Protein 1MZY (pdb70)

CATH classification: 2.60.40.420 (+1 more: 2.60.40.420)

Sequence (331 aa):
LSNLPRVKHTLVPPPFAHAHEQVAASGPVINEFEMRIIIEKEVQLDEDAYLQAMTFDGSIPGPLMIVHEGDYVELTLINPPENTMPHNIDFHAATGALGGGGLTLINPGEKVVLRFKATRAGAFVYHCAPGGPMIPWHVVSGMMAGCIMVLPRDGLKDHEGKPVRYDTVYYIGESDHYIPKDEDGTYMRFSDPSEGYEDMVAVMDTLIPSHIVFNGAVGALTGEGALKAKVGDNVLFVHSQPNRDSRPHLIGGHGDLVWETGKFHNAPERDLETWFIRGGTAGAALYKFLQPGVYAYVNHNLIEAVHKGATAHVLVEGEWDNDLMEQVVAPVG

Foldseek 3Di:
DVPAAEAEFDFDAAQFGTDDDQAAPDDAHEYEEEWEWDFAWDAFDVQDIARAIATRPWFQHTEAEAAAFHKYKYKYAQAQVDDFWWFKAWPQFDDPNNRQNPGTDGHPDIHIDMGHRNFAWKFKMFIANDDPVRVLNVLSRGMDIYGHAYNRGFAAQVRHHDDFDGEGEWEKHFHFFAADPVRGGDDDDHSVVCVVRSVVRVVVVDGQAIATTRHFCCQPDVNPAEEEQFGKYKYKYAAAAAKFKKAKAVWFQQFKFQQTGRVDHTDGGHGIHMHHHRTIIIGITHHHAFAKIKMFRPVVCNVPVRRGIHMYGYHYDGDCVVPDDPDPDDD

B-factor: mean 10.32, std 6.48, range [1.0, 48.08]

Structure (mmCIF, N/CA/C/O backbone):
data_1MZY
#
_entry.id   1MZY
#
_cell.length_a   71.392
_cell.length_b   71.392
_cell.length_c   146.246
_cell.angle_alpha   90.00
_cell.angle_beta   90.00
_cell.angle_gamma   120.00
#
_symmetry.space_group_name_H-M   'H 3'
#
loop_
_entity.id
_entity.type
_entity.pdbx_description
1 polymer 'Copper-containing nitrite reductase'
2 non-polymer 'COPPER (II) ION'
3 non-polymer 'MAGNESIUM ION'
4 water water
#
loop_
_atom_site.group_PDB
_atom_site.id
_atom_site.type_symbol
_atom_site.label_atom_id
_atom_site.label_alt_id
_atom_site.label_comp_id
_atom_site.label_asym_id
_atom_site.label_entity_id
_atom_site.label_seq_id
_atom_site.pdbx_PDB_ins_code
_atom_site.Cartn_x
_atom_site.Cartn_y
_atom_site.Cartn_z
_atom_site.occupancy
_atom_site.B_iso_or_equiv
_atom_site.auth_seq_id
_atom_site.auth_comp_id
_atom_site.auth_asym_id
_atom_site.auth_atom_id
_atom_site.pdbx_PDB_model_num
ATOM 1 N N . LEU A 1 3 ? 15.228 51.771 -18.178 1.00 26.01 41 LEU A N 1
ATOM 2 C CA . LEU A 1 3 ? 14.434 50.604 -17.684 1.00 25.29 41 LEU A CA 1
ATOM 3 C C . LEU A 1 3 ? 12.921 50.863 -17.661 1.00 25.67 41 LEU A C 1
ATOM 4 O O . LEU A 1 3 ? 12.137 49.926 -17.842 1.00 25.92 41 LEU A O 1
ATOM 9 N N . SER A 1 4 ? 12.515 52.131 -17.451 1.00 25.80 42 SER A N 1
ATOM 10 C CA . SER A 1 4 ? 11.095 52.488 -17.445 1.00 25.77 42 SER A CA 1
ATOM 11 C C . SER A 1 4 ? 10.459 51.729 -18.593 1.00 25.32 42 SER A C 1
ATOM 12 O O . SER A 1 4 ? 9.268 51.511 -18.569 1.00 26.71 42 SER A O 1
ATOM 15 N N . ASN A 1 5 ? 11.290 51.365 -19.586 1.00 25.38 43 ASN A N 1
ATOM 16 C CA . ASN A 1 5 ? 11.014 50.639 -20.847 1.00 24.62 43 ASN A CA 1
ATOM 17 C C . ASN A 1 5 ? 10.979 49.095 -20.900 1.00 23.67 43 ASN A C 1
ATOM 18 O O . ASN A 1 5 ? 10.766 48.472 -21.985 1.00 25.03 43 ASN A O 1
ATOM 23 N N . LEU A 1 6 ? 11.265 48.451 -19.788 1.00 21.51 44 LEU A N 1
ATOM 24 C CA . LEU A 1 6 ? 11.177 46.995 -19.776 1.00 18.67 44 LEU A CA 1
ATOM 25 C C . LEU A 1 6 ? 9.944 46.479 -18.997 1.00 16.94 44 LEU A C 1
ATOM 26 O O . LEU A 1 6 ? 9.443 47.147 -18.136 1.00 16.55 44 LEU A O 1
ATOM 31 N N . PRO A 1 7 ? 9.440 45.280 -19.340 1.00 15.27 45 PRO A N 1
ATOM 32 C CA . PRO A 1 7 ? 8.284 44.711 -18.620 1.00 14.24 45 PRO A CA 1
ATOM 33 C C . PRO A 1 7 ? 8.642 44.455 -17.158 1.00 13.34 45 PRO A C 1
ATOM 34 O O . PRO A 1 7 ? 9.816 44.210 -16.836 1.00 12.49 45 PRO A O 1
ATOM 38 N N . ARG A 1 8 ? 7.641 44.488 -16.306 1.00 12.67 46 ARG A N 1
ATOM 39 C CA . ARG A 1 8 ? 7.821 44.213 -14.885 1.00 12.30 46 ARG A CA 1
ATOM 40 C C . ARG A 1 8 ? 6.976 43.046 -14.561 1.00 11.92 46 ARG A C 1
ATOM 41 O O . ARG A 1 8 ? 5.837 42.991 -14.936 1.00 12.63 46 ARG A O 1
ATOM 49 N N . VAL A 1 9 ? 7.561 42.085 -13.848 1.00 11.76 47 VAL A N 1
ATOM 50 C CA . VAL A 1 9 ? 6.924 40.892 -13.343 1.00 11.93 47 VAL A CA 1
ATOM 51 C C . VAL A 1 9 ? 6.925 40.846 -11.835 1.00 11.80 47 VAL A C 1
ATOM 52 O O . VAL A 1 9 ? 8.008 40.913 -11.259 1.00 10.71 47 VAL A O 1
ATOM 56 N N . LYS A 1 10 ? 5.749 40.769 -11.193 1.00 11.65 48 LYS A N 1
ATOM 57 C CA . LYS A 1 10 ? 5.670 40.713 -9.733 1.00 13.50 48 LYS A CA 1
ATOM 58 C C . LYS A 1 10 ? 5.491 39.259 -9.411 1.00 13.04 48 LYS A C 1
ATOM 59 O O . LYS A 1 10 ? 4.624 38.545 -9.973 1.00 15.31 48 LYS A O 1
ATOM 65 N N . HIS A 1 11 ? 6.364 38.773 -8.556 1.00 11.91 49 HIS A N 1
ATOM 66 C CA . HIS A 1 11 ? 6.344 37.368 -8.163 1.00 11.50 49 HIS A CA 1
ATOM 67 C C . HIS A 1 11 ? 5.833 37.143 -6.751 1.00 10.66 49 HIS A C 1
ATOM 68 O O . HIS A 1 11 ? 6.008 38.028 -5.900 1.00 11.87 4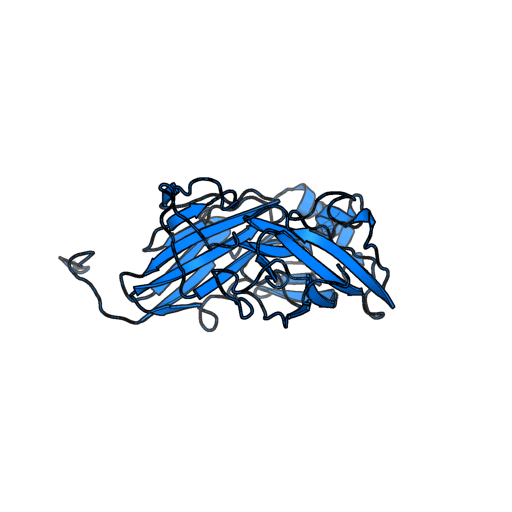9 HIS A O 1
ATOM 75 N N . THR A 1 12 ? 5.181 36.001 -6.558 1.00 10.01 50 THR A N 1
ATOM 76 C CA . THR A 1 12 ? 4.721 35.642 -5.205 1.00 9.76 50 THR A CA 1
ATOM 77 C C . THR A 1 12 ? 5.615 34.468 -4.843 1.00 8.73 50 THR A C 1
ATOM 78 O O . THR A 1 12 ? 5.638 33.451 -5.505 1.00 9.63 50 THR A O 1
ATOM 82 N N . LEU A 1 13 ? 6.374 34.656 -3.781 1.00 7.74 51 LEU A N 1
ATOM 83 C CA . LEU A 1 13 ? 7.310 33.647 -3.354 1.00 7.20 51 LEU A CA 1
ATOM 84 C C . LEU A 1 13 ? 6.538 32.553 -2.645 1.00 8.12 51 LEU A C 1
ATOM 85 O O . LEU A 1 13 ? 5.464 32.777 -2.021 1.00 9.51 51 LEU A O 1
ATOM 90 N N . VAL A 1 14 ? 7.046 31.336 -2.785 1.00 7.90 52 VAL A N 1
ATOM 91 C CA . VAL A 1 14 ? 6.478 30.220 -2.052 1.00 7.99 52 VAL A CA 1
ATOM 92 C C . VAL A 1 14 ? 7.536 29.677 -1.047 1.00 6.86 52 VAL A C 1
ATOM 93 O O . VAL A 1 14 ? 8.758 29.862 -1.242 1.00 8.02 52 VAL A O 1
ATOM 97 N N . PRO A 1 15 ? 7.098 29.022 0.000 0.50 2.97 53 PRO A N 1
ATOM 98 C CA . PRO A 1 15 ? 8.052 28.514 0.974 0.50 2.72 53 PRO A CA 1
ATOM 99 C C . PRO A 1 15 ? 8.931 27.392 0.528 0.50 2.28 53 PRO A C 1
ATOM 100 O O . PRO A 1 15 ? 8.533 26.573 -0.271 0.50 1.00 53 PRO A O 1
ATOM 104 N N . PRO A 1 16 ? 10.182 27.372 1.037 1.00 5.13 54 PRO A N 1
ATOM 105 C CA . PRO A 1 16 ? 11.102 26.254 0.705 1.00 5.67 54 PRO A CA 1
ATOM 106 C C . PRO A 1 16 ? 10.440 24.993 1.290 1.00 5.74 54 PRO A C 1
ATOM 107 O O . PRO A 1 16 ? 9.808 25.029 2.338 1.00 5.74 54 PRO A O 1
ATOM 111 N N . PRO A 1 17 ? 10.716 23.825 0.729 1.00 5.28 55 PRO A N 1
ATOM 112 C CA . PRO A 1 17 ? 11.610 23.563 -0.381 1.00 6.11 55 PRO A CA 1
ATOM 113 C C . PRO A 1 17 ? 11.012 23.757 -1.779 1.00 6.64 55 PRO A C 1
ATOM 114 O O . PRO A 1 17 ? 11.611 23.294 -2.785 1.00 6.45 55 PRO A O 1
ATOM 118 N N . PHE A 1 18 ? 9.909 24.487 -1.909 1.00 6.56 56 PHE A N 1
ATOM 119 C CA . PHE A 1 18 ? 9.295 24.618 -3.174 1.00 7.12 56 PHE A CA 1
ATOM 120 C C . PHE A 1 18 ? 9.773 25.847 -3.891 1.00 7.23 56 PHE A C 1
ATOM 121 O O . PHE A 1 18 ? 10.432 26.716 -3.297 1.00 7.48 56 PHE A O 1
ATOM 129 N N . ALA A 1 19 ? 9.439 25.948 -5.174 1.00 7.65 57 ALA A N 1
ATOM 130 C CA . ALA A 1 19 ? 9.834 27.074 -6.020 1.00 8.29 57 ALA A CA 1
ATOM 131 C C . ALA A 1 19 ? 8.643 27.799 -6.636 1.00 7.73 57 ALA A C 1
ATOM 132 O O . ALA A 1 19 ? 7.718 27.139 -7.129 1.00 9.08 57 ALA A O 1
ATOM 134 N N . HIS A 1 20 ? 8.639 29.117 -6.634 1.00 7.20 58 HIS A N 1
ATOM 135 C CA . HIS A 1 20 ? 7.531 29.826 -7.306 1.00 6.78 58 HIS A CA 1
ATOM 136 C C . HIS A 1 20 ? 7.420 29.504 -8.769 1.00 7.84 58 HIS A C 1
ATOM 137 O O . HIS A 1 20 ? 8.384 29.072 -9.417 1.00 7.19 58 HIS A O 1
ATOM 144 N N . ALA A 1 21 ? 6.244 29.743 -9.342 1.00 8.49 59 ALA A N 1
ATOM 145 C CA . ALA A 1 21 ? 6.061 29.430 -10.735 1.00 8.80 59 ALA A CA 1
ATOM 146 C C . ALA A 1 21 ? 7.015 30.176 -11.650 1.00 9.01 59 ALA A C 1
ATOM 147 O O . ALA A 1 21 ? 7.303 31.370 -11.411 1.00 9.19 59 ALA A O 1
ATOM 149 N N . HIS A 1 22 ? 7.551 29.488 -12.625 1.00 9.46 60 HIS A N 1
ATOM 150 C CA . HIS A 1 22 ? 8.485 30.103 -13.572 1.00 9.79 60 HIS A CA 1
ATOM 151 C C . HIS A 1 22 ? 8.632 29.260 -14.821 1.00 10.22 60 HIS A C 1
ATOM 152 O O . HIS A 1 22 ? 8.081 28.144 -14.898 1.00 10.16 60 HIS A O 1
ATOM 159 N N . GLU A 1 23 ? 9.352 29.791 -15.799 1.00 10.78 61 GLU A N 1
ATOM 160 C CA . GLU A 1 23 ? 9.594 29.069 -17.039 1.00 11.22 61 GLU A CA 1
ATOM 161 C C . GLU A 1 23 ? 11.075 28.905 -17.147 1.00 11.96 61 GLU A C 1
ATOM 162 O O . GLU A 1 23 ? 11.840 29.826 -16.883 1.00 11.34 61 GLU A O 1
ATOM 168 N N . GLN A 1 24 ? 11.484 27.711 -17.564 1.00 12.50 62 GLN A N 1
ATOM 169 C CA . GLN A 1 24 ? 12.884 27.372 -17.759 1.00 13.71 62 GLN A CA 1
ATOM 170 C C . GLN A 1 24 ? 13.557 28.166 -18.869 1.00 14.14 62 GLN A C 1
ATOM 171 O O . GLN A 1 24 ? 14.696 28.589 -18.723 1.00 13.33 62 GLN A O 1
ATOM 177 N N . VAL A 1 25 ? 12.864 28.335 -19.995 1.00 15.89 63 VAL A N 1
ATOM 178 C CA . VAL A 1 25 ? 13.407 29.155 -21.089 1.00 16.72 63 VAL A CA 1
ATOM 179 C C . VAL A 1 25 ? 12.566 30.449 -20.985 1.00 17.94 63 VAL A C 1
ATOM 180 O O . VAL A 1 25 ? 11.311 30.385 -20.931 1.00 18.71 63 VAL A O 1
ATOM 184 N N . ALA A 1 26 ? 13.246 31.595 -20.815 1.00 17.61 64 ALA A N 1
ATOM 185 C CA . ALA A 1 26 ? 12.531 32.851 -20.648 1.00 19.09 64 ALA A CA 1
ATOM 186 C C . ALA A 1 26 ? 11.619 33.006 -21.833 1.00 19.44 64 ALA A C 1
ATOM 187 O O . ALA A 1 26 ? 12.035 32.783 -22.932 1.00 21.22 64 ALA A O 1
ATOM 189 N N . ALA A 1 27 ? 10.367 33.338 -21.605 1.00 20.46 65 ALA A N 1
ATOM 190 C CA . ALA A 1 27 ? 9.463 33.522 -22.739 1.00 20.40 65 ALA A CA 1
ATOM 191 C C . ALA A 1 27 ? 9.492 34.971 -23.233 1.00 20.81 65 ALA A C 1
ATOM 192 O O . ALA A 1 27 ? 8.641 35.404 -24.051 1.00 21.55 65 ALA A O 1
ATOM 194 N N . SER A 1 28 ? 10.424 35.766 -22.714 1.00 20.58 66 SER A N 1
ATOM 195 C CA . SER A 1 28 ? 10.554 37.144 -23.143 1.00 19.95 66 SER A CA 1
ATOM 196 C C . SER A 1 28 ? 11.987 37.628 -23.021 1.00 19.24 66 SER A C 1
ATOM 197 O O . SER A 1 28 ? 12.890 36.852 -22.608 1.00 19.65 66 SER A O 1
ATOM 200 N N . GLY A 1 29 ? 12.174 38.906 -23.417 1.00 18.06 67 GLY A N 1
ATOM 201 C CA . GLY A 1 29 ? 13.431 39.621 -23.361 1.00 15.92 67 GLY A CA 1
ATOM 202 C C . GLY A 1 29 ? 13.582 40.018 -21.898 1.00 14.87 67 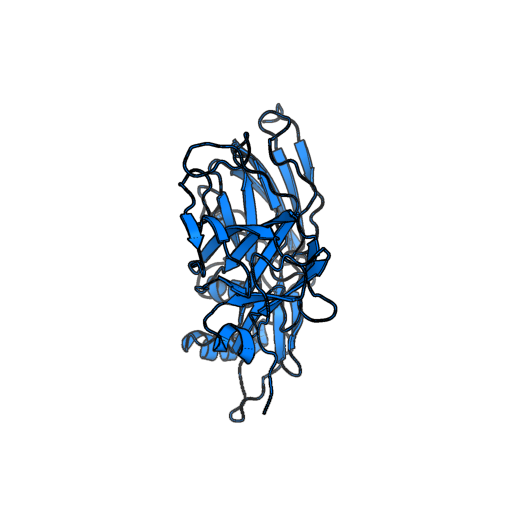GLY A C 1
ATOM 203 O O . GLY A 1 29 ? 12.670 39.718 -21.088 1.00 14.89 67 GLY A O 1
ATOM 204 N N . PRO A 1 30 ? 14.698 40.690 -21.520 1.00 14.86 68 PRO A N 1
ATOM 205 C CA . PRO A 1 30 ? 14.935 41.092 -20.124 1.00 13.69 68 PRO A CA 1
ATOM 206 C C . PRO A 1 30 ? 13.723 41.744 -19.471 1.00 12.42 68 PRO A C 1
ATOM 207 O O . PRO A 1 30 ? 13.053 42.632 -20.065 1.00 13.64 68 PRO A O 1
ATOM 211 N N . VAL A 1 31 ? 13.449 41.339 -18.225 1.00 11.40 69 VAL A N 1
ATOM 212 C CA . VAL A 1 31 ? 12.364 41.936 -17.491 1.00 10.10 69 VAL A CA 1
ATOM 213 C C . VAL A 1 31 ? 12.890 42.345 -16.119 1.00 9.61 69 VAL A C 1
ATOM 214 O O . VAL A 1 31 ? 14.047 41.985 -15.734 1.00 9.59 69 VAL A O 1
ATOM 2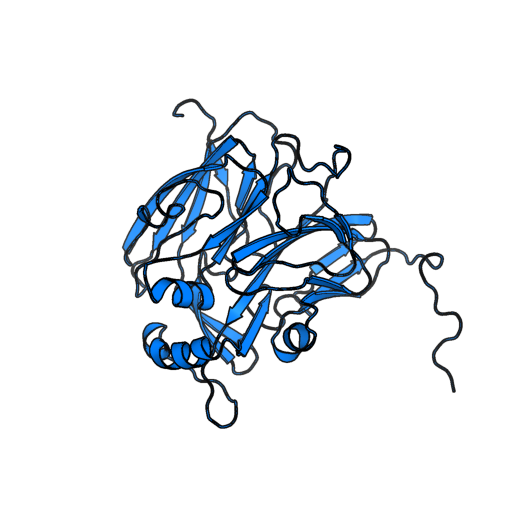18 N N . ILE A 1 32 ? 12.081 43.170 -15.426 1.00 9.66 70 ILE A N 1
ATOM 219 C CA . ILE A 1 32 ? 12.417 43.590 -14.057 1.00 8.21 70 ILE A CA 1
ATOM 220 C C . ILE A 1 32 ? 11.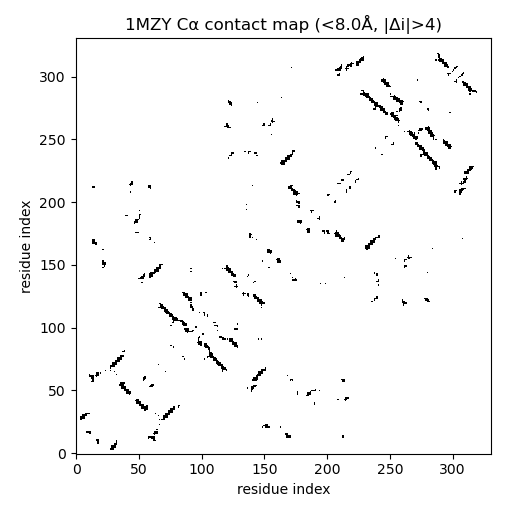537 42.762 -13.149 1.00 8.01 70 ILE A C 1
ATOM 221 O O . ILE A 1 32 ? 10.305 42.865 -13.189 1.00 9.50 70 ILE A O 1
ATOM 226 N N . ASN A 1 33 ? 12.153 41.876 -12.379 1.00 6.81 71 ASN A N 1
ATOM 227 C CA . ASN A 1 33 ? 11.446 40.958 -11.511 1.00 7.14 71 ASN A CA 1
ATOM 228 C C . ASN A 1 33 ? 11.269 41.577 -10.153 1.00 7.81 71 ASN A C 1
ATOM 229 O O . ASN A 1 33 ? 12.283 41.981 -9.528 1.00 8.68 71 ASN A O 1
ATOM 234 N N . GLU A 1 34 ? 10.035 41.652 -9.662 1.00 7.50 72 GLU A N 1
ATOM 235 C CA . GLU A 1 34 ? 9.764 42.314 -8.380 1.00 7.69 72 GLU A CA 1
ATOM 236 C C . GLU A 1 34 ? 9.491 41.321 -7.299 1.00 6.70 72 GLU A C 1
ATOM 237 O O . GLU A 1 34 ? 8.604 40.481 -7.441 1.00 7.60 72 GLU A O 1
ATOM 243 N N . PHE A 1 35 ? 10.261 41.389 -6.220 1.00 6.75 73 PHE A N 1
ATOM 244 C CA . PHE A 1 35 ? 10.088 40.458 -5.088 1.00 5.94 73 PHE A CA 1
ATOM 245 C C . PHE A 1 35 ? 10.003 41.250 -3.805 1.00 6.47 73 PHE A C 1
ATOM 246 O O . PHE A 1 35 ? 10.567 42.338 -3.733 1.00 7.56 73 PHE A O 1
ATOM 254 N N . GLU A 1 36 ? 9.252 40.733 -2.835 1.00 6.69 74 GLU A N 1
ATOM 255 C CA . GLU A 1 36 ? 9.131 41.388 -1.521 1.00 6.85 74 GLU A CA 1
ATOM 256 C C . GLU A 1 36 ? 9.330 40.338 -0.442 1.00 6.42 74 GLU A C 1
ATOM 257 O O . GLU A 1 36 ? 8.817 39.217 -0.589 1.00 7.62 74 GLU A O 1
ATOM 263 N N . MET A 1 37 ? 10.078 40.683 0.608 1.00 6.29 75 MET A N 1
ATOM 264 C CA . MET A 1 37 ? 10.224 39.815 1.750 1.00 7.02 75 MET A CA 1
ATOM 265 C C . MET A 1 37 ? 10.103 40.621 3.053 1.00 8.08 75 MET A C 1
ATOM 266 O O . MET A 1 37 ? 10.569 41.728 3.148 1.00 7.92 75 MET A O 1
ATOM 271 N N . ARG A 1 38 ? 9.535 39.985 4.085 1.00 9.58 76 ARG A N 1
ATOM 272 C CA . ARG A 1 38 ? 9.347 40.605 5.406 1.00 9.33 76 ARG A CA 1
ATOM 273 C C . ARG A 1 38 ? 10.309 39.862 6.333 1.00 8.17 76 ARG A C 1
ATOM 274 O O . ARG A 1 38 ? 10.301 38.595 6.340 1.00 8.02 76 ARG A O 1
ATOM 282 N N . ILE A 1 39 ? 11.158 40.592 7.048 1.00 7.26 77 ILE A N 1
ATOM 283 C CA . ILE A 1 39 ? 12.026 39.896 8.003 1.00 7.35 77 ILE A CA 1
ATOM 284 C C . ILE A 1 39 ? 11.261 39.500 9.281 1.00 7.89 77 ILE A C 1
ATOM 285 O O . ILE A 1 39 ? 10.562 40.326 9.884 1.00 8.25 77 ILE A O 1
ATOM 290 N N A ILE A 1 40 ? 11.365 38.238 9.676 0.04 7.52 78 ILE A N 1
ATOM 291 N N B ILE A 1 40 ? 11.365 38.238 9.676 0.04 7.52 78 ILE A N 1
ATOM 292 C CA A ILE A 1 40 ? 10.659 37.791 10.864 0.04 7.68 78 ILE A CA 1
ATOM 293 C CA B ILE A 1 40 ? 10.659 37.796 10.865 0.04 7.68 78 ILE A CA 1
ATOM 294 C C A ILE A 1 40 ? 11.583 37.175 11.894 0.04 7.95 78 ILE A C 1
ATOM 295 C C B ILE A 1 40 ? 11.582 37.176 11.893 0.04 7.95 78 ILE A C 1
ATOM 296 O O A ILE A 1 40 ? 12.207 36.150 11.644 0.04 7.37 78 ILE A O 1
ATOM 297 O O B ILE A 1 40 ? 12.203 36.150 11.642 0.04 7.37 78 ILE A O 1
ATOM 306 N N . GLU A 1 41 ? 11.679 37.823 13.049 1.00 8.57 79 GLU A N 1
ATOM 307 C CA . GLU A 1 41 ? 12.492 37.308 14.138 1.00 9.31 79 GLU A CA 1
ATOM 308 C C . GLU A 1 41 ? 11.495 36.483 14.998 1.00 9.61 79 GLU A C 1
ATOM 309 O O . GLU A 1 41 ? 10.456 36.999 15.389 1.00 10.60 79 GLU A O 1
ATOM 315 N N . LYS A 1 42 ? 11.827 35.235 15.292 1.00 10.09 80 LYS A N 1
ATOM 316 C CA . LYS A 1 42 ? 10.968 34.366 16.091 1.00 9.83 80 LYS A CA 1
ATOM 317 C C . LYS A 1 42 ? 11.746 33.157 16.538 1.00 9.44 80 LYS A C 1
ATOM 318 O O . LYS A 1 42 ? 12.677 32.704 15.854 1.00 9.28 80 LYS A O 1
ATOM 324 N N . GLU A 1 43 ? 11.341 32.590 17.658 1.00 10.13 81 GLU A N 1
ATOM 325 C CA . GLU A 1 43 ? 11.994 31.379 18.140 1.00 9.87 81 GLU A CA 1
ATOM 326 C C . GLU A 1 43 ? 11.425 30.201 17.326 1.00 10.88 81 GLU A C 1
ATOM 327 O O . GLU A 1 43 ? 10.217 30.136 17.033 1.00 12.80 81 GLU A O 1
ATOM 333 N N . VAL A 1 44 ? 12.308 29.288 16.918 1.00 10.04 82 VAL A N 1
ATOM 334 C CA . VAL A 1 44 ? 11.899 28.116 16.155 1.00 9.95 82 VAL A CA 1
ATOM 335 C C . VAL A 1 44 ? 12.418 26.861 16.793 1.00 9.96 82 VAL A C 1
ATOM 336 O O . VAL A 1 44 ? 13.439 26.847 17.469 1.00 9.54 82 VAL A O 1
ATOM 340 N N . GLN A 1 45 ? 11.656 25.794 16.625 1.00 9.33 83 GLN A N 1
ATOM 341 C CA . GLN A 1 45 ? 12.033 24.530 17.183 1.00 9.53 83 GLN A CA 1
ATOM 342 C C . GLN A 1 45 ? 12.863 23.775 16.230 1.00 9.23 83 GLN A C 1
ATOM 343 O O . GLN A 1 45 ? 12.392 23.320 15.210 1.00 8.60 83 GLN A O 1
ATOM 349 N N . LEU A 1 46 ? 14.132 23.628 16.589 1.00 8.31 84 LEU A N 1
ATOM 350 C CA . LEU A 1 46 ? 15.012 22.856 15.713 1.00 9.76 84 LEU A CA 1
ATOM 351 C C . LEU A 1 46 ? 14.817 21.387 15.913 1.00 11.05 84 LEU A C 1
ATOM 352 O O . LEU A 1 46 ? 15.014 20.612 14.960 1.00 10.95 84 LEU A O 1
ATOM 357 N N . ASP A 1 47 ? 14.505 20.980 17.121 1.00 10.64 85 ASP A N 1
ATOM 358 C CA . ASP A 1 47 ? 14.370 19.526 17.377 1.00 12.00 85 ASP A CA 1
ATOM 359 C C . ASP A 1 47 ? 13.647 19.426 18.684 1.00 13.01 85 ASP A C 1
ATOM 360 O O . ASP A 1 47 ? 13.282 20.477 19.247 1.00 12.28 85 ASP A O 1
ATOM 365 N N . GLU A 1 48 ? 13.439 18.190 19.173 1.00 13.91 86 GLU A N 1
ATOM 366 C CA . GLU A 1 48 ? 12.787 17.986 20.482 1.00 15.93 86 GLU A CA 1
ATOM 367 C C . GLU A 1 48 ? 13.780 18.671 21.416 1.00 15.48 86 GLU A C 1
ATOM 368 O O . GLU A 1 48 ? 14.918 18.467 21.266 1.00 16.69 86 GLU A O 1
ATOM 374 N N . ASP A 1 49 ? 13.343 19.485 22.345 1.00 15.42 87 ASP A N 1
ATOM 375 C CA . ASP A 1 49 ? 14.171 20.226 23.245 1.00 14.16 87 ASP A CA 1
ATOM 376 C C . ASP A 1 49 ? 15.328 21.036 22.718 1.00 12.49 87 ASP A C 1
ATOM 377 O O . ASP A 1 49 ? 16.286 21.247 23.430 1.00 11.80 87 ASP A O 1
ATOM 382 N N . ALA A 1 50 ? 15.215 21.551 21.499 1.00 11.30 88 ALA A N 1
ATOM 383 C CA . ALA A 1 50 ? 16.258 22.446 20.983 1.00 9.76 88 ALA A CA 1
ATOM 384 C C . ALA A 1 50 ? 15.584 23.529 20.219 1.00 9.27 88 ALA A C 1
ATOM 385 O O . ALA A 1 50 ? 14.821 23.284 19.302 1.00 9.02 88 ALA A O 1
ATOM 387 N N . TYR A 1 51 ? 15.853 24.743 20.636 1.00 9.70 89 TYR A N 1
ATOM 388 C CA . TYR A 1 51 ? 15.230 25.913 19.983 1.00 9.64 89 TYR A CA 1
ATOM 389 C C . TYR A 1 51 ? 16.277 26.922 19.622 1.00 9.74 89 TYR A C 1
ATOM 390 O O . TYR A 1 51 ? 17.377 26.988 20.216 1.00 10.78 89 TYR A O 1
ATOM 399 N N . LEU A 1 52 ? 15.944 27.698 18.607 1.00 9.09 90 LEU A N 1
ATOM 400 C CA . LEU A 1 52 ? 16.779 28.789 18.137 1.00 10.01 90 LEU A CA 1
ATOM 401 C C . LEU A 1 52 ? 16.031 30.098 18.115 1.00 9.75 90 LEU A C 1
ATOM 402 O O . LEU A 1 52 ? 14.890 30.143 17.662 1.00 9.36 90 LEU A O 1
ATOM 407 N N . GLN A 1 53 ? 16.625 31.158 18.647 1.00 10.50 91 GLN A N 1
ATOM 408 C CA . GLN A 1 53 ? 16.043 32.509 18.516 1.00 10.62 91 GLN A CA 1
ATOM 409 C C . GLN A 1 53 ? 16.444 32.903 17.093 1.00 10.14 91 GLN A C 1
ATOM 410 O O . GLN A 1 53 ? 17.525 33.448 16.832 1.00 11.63 91 GLN A O 1
ATOM 416 N N . ALA A 1 54 ? 15.550 32.649 16.153 1.00 8.84 92 ALA A N 1
ATOM 417 C CA . ALA A 1 54 ? 15.896 32.802 14.738 1.00 8.52 92 ALA A CA 1
ATOM 418 C C . ALA A 1 54 ? 15.596 34.188 14.214 1.00 7.76 92 ALA A C 1
ATOM 419 O O . ALA A 1 54 ? 14.798 34.964 14.789 1.00 8.63 92 ALA A O 1
ATOM 421 N N . MET A 1 55 ? 16.228 34.469 13.072 1.00 8.23 93 MET A N 1
ATOM 422 C CA . MET A 1 55 ? 16.013 35.737 12.365 1.00 8.30 93 MET A CA 1
ATOM 423 C C . MET A 1 55 ? 15.879 35.200 10.929 1.00 8.42 93 MET A C 1
ATOM 424 O O . MET A 1 55 ? 16.776 34.523 10.441 1.00 8.29 93 MET A O 1
ATOM 429 N N . THR A 1 56 ? 14.734 35.481 10.346 1.00 8.75 94 THR A N 1
ATOM 430 C CA . THR A 1 56 ? 14.443 34.891 9.058 1.00 7.49 94 THR A CA 1
ATOM 431 C C . THR A 1 56 ? 13.961 35.830 7.983 1.00 6.96 94 THR A C 1
ATOM 432 O O . THR A 1 56 ? 13.380 36.898 8.269 1.00 8.12 94 THR A O 1
ATOM 436 N N . PHE A 1 57 ? 14.233 35.426 6.731 1.00 6.57 95 PHE A N 1
ATOM 437 C CA . PHE A 1 57 ? 13.653 36.122 5.566 1.00 6.33 95 PHE A CA 1
ATOM 438 C C . PHE A 1 57 ? 12.326 35.467 5.236 1.00 6.04 95 PHE A C 1
ATOM 439 O O . PHE A 1 57 ? 12.239 34.267 4.916 1.00 6.94 95 PHE A O 1
ATOM 447 N N . ASP A 1 58 ? 11.247 36.259 5.372 1.00 6.75 96 ASP A N 1
ATOM 448 C CA . ASP A 1 58 ? 9.877 35.772 5.075 1.00 7.93 96 ASP A CA 1
ATOM 449 C C . ASP A 1 58 ? 9.316 34.672 5.964 1.00 7.92 96 ASP A C 1
ATOM 450 O O . ASP A 1 58 ? 8.349 33.992 5.640 1.00 9.00 96 ASP A O 1
ATOM 455 N N . GLY A 1 59 ? 9.922 34.490 7.120 1.00 8.14 97 GLY A N 1
ATOM 456 C CA . GLY A 1 59 ? 9.411 33.514 8.075 1.00 8.28 97 GLY A CA 1
ATOM 457 C C . GLY A 1 59 ? 9.859 32.089 7.909 1.00 7.53 97 GLY A C 1
ATOM 458 O O . GLY A 1 59 ? 9.450 31.208 8.647 1.00 9.19 97 GLY A O 1
ATOM 459 N N . SER A 1 60 ? 10.790 31.831 7.001 1.00 7.37 98 SER A N 1
ATOM 460 C CA . SER A 1 60 ? 11.264 30.447 6.752 1.00 6.63 98 SER A CA 1
ATOM 461 C C . SER A 1 60 ? 12.769 30.442 6.835 1.00 6.56 98 SER A C 1
ATOM 462 O O . SER A 1 60 ? 13.467 31.499 6.699 1.00 6.76 98 SER A O 1
ATOM 465 N N . ILE A 1 61 ? 13.295 29.223 7.038 1.00 7.19 99 ILE A N 1
ATOM 466 C CA . ILE A 1 61 ? 14.727 28.953 6.963 1.00 6.61 99 ILE A CA 1
ATOM 467 C C . ILE A 1 61 ? 14.804 27.716 6.059 1.00 6.48 99 ILE A C 1
ATOM 468 O O . ILE A 1 61 ? 14.152 26.698 6.338 1.00 6.43 99 ILE A O 1
ATOM 473 N N . PRO A 1 62 ? 15.435 27.809 4.880 1.00 6.01 100 PRO A N 1
ATOM 474 C CA . PRO A 1 62 ? 16.083 29.003 4.331 1.00 6.50 100 PRO A CA 1
ATOM 475 C C . PRO A 1 62 ? 15.013 30.063 3.927 1.00 6.31 100 PRO A C 1
ATOM 476 O O . PRO A 1 62 ? 13.796 29.801 3.943 1.00 6.50 100 PRO A O 1
ATOM 480 N N . GLY A 1 63 ? 15.494 31.265 3.568 1.00 5.39 101 GLY A N 1
ATOM 481 C CA . GLY A 1 63 ? 14.577 32.255 2.983 1.00 6.09 101 GLY A CA 1
ATOM 482 C C . GLY A 1 63 ? 14.083 31.627 1.662 1.00 5.64 101 GLY A C 1
ATOM 483 O O . GLY A 1 63 ? 14.708 30.703 1.113 1.00 4.87 101 GLY A O 1
ATOM 484 N N . PRO A 1 64 ? 13.015 32.139 1.073 1.00 5.53 102 PRO A N 1
ATOM 485 C CA . PRO A 1 64 ? 12.467 31.599 -0.176 1.00 5.72 102 PRO A CA 1
ATOM 486 C C . PRO A 1 64 ? 13.365 31.736 -1.380 1.00 5.44 102 PRO A C 1
ATOM 487 O O . PRO A 1 64 ? 14.172 32.671 -1.487 1.00 5.17 102 PRO A O 1
ATOM 491 N N . LEU A 1 65 ? 13.178 30.790 -2.314 1.00 5.92 103 LEU A N 1
ATOM 492 C CA . LEU A 1 65 ? 13.939 30.797 -3.602 1.00 5.59 103 LEU A CA 1
ATOM 493 C C . LEU A 1 65 ? 13.346 31.824 -4.597 1.00 6.25 103 LEU A C 1
ATOM 494 O O . LEU A 1 65 ? 12.127 31.816 -4.838 1.00 6.60 103 LEU A O 1
ATOM 499 N N . MET A 1 66 ? 14.191 32.652 -5.201 1.00 5.60 104 MET A N 1
ATOM 500 C CA . MET A 1 66 ? 13.755 33.592 -6.214 1.00 5.45 104 MET A CA 1
ATOM 501 C C . MET A 1 66 ? 14.282 32.999 -7.496 1.00 5.38 104 MET A C 1
ATOM 502 O O . MET A 1 66 ? 15.410 32.471 -7.535 1.00 4.92 104 MET A O 1
ATOM 507 N N . ILE A 1 67 ? 13.528 33.076 -8.560 1.00 4.98 105 ILE A N 1
ATOM 508 C CA . ILE A 1 67 ? 14.002 32.549 -9.879 1.00 5.78 105 ILE A CA 1
ATOM 509 C C . ILE A 1 67 ? 13.796 33.615 -10.961 1.00 6.30 105 ILE A C 1
ATOM 510 O O . ILE A 1 67 ? 12.716 34.161 -11.138 1.00 6.86 105 ILE A O 1
ATOM 515 N N . VAL A 1 68 ? 14.866 33.894 -11.690 1.00 6.00 106 VAL A N 1
ATOM 516 C CA . VAL A 1 68 ? 14.868 34.885 -12.751 1.00 5.65 106 VAL A CA 1
ATOM 517 C C . VAL A 1 68 ? 15.741 34.395 -13.864 1.00 5.89 106 VAL A C 1
ATOM 518 O O . VAL A 1 68 ? 16.278 33.302 -13.744 1.00 6.00 106 VAL A O 1
ATOM 522 N N . HIS A 1 69 ? 15.925 35.193 -14.902 1.00 5.79 107 HIS A N 1
ATOM 523 C CA . HIS A 1 69 ? 16.811 34.802 -15.991 1.00 5.78 107 HIS A CA 1
ATOM 524 C C . HIS A 1 69 ? 17.956 35.784 -16.183 1.00 6.34 107 HIS A C 1
ATOM 525 O O . HIS A 1 69 ? 17.870 36.950 -15.815 1.00 6.51 107 HIS A O 1
ATOM 532 N N . GLU A 1 70 ? 19.064 35.249 -16.718 1.00 6.32 108 GLU A N 1
ATOM 533 C CA . GLU A 1 70 ? 20.273 36.021 -16.881 1.00 6.80 108 GLU A CA 1
ATOM 534 C C . GLU A 1 70 ? 20.002 37.213 -17.747 1.00 7.94 108 GLU A C 1
ATOM 535 O O . GLU A 1 70 ? 19.457 37.089 -18.838 1.00 9.08 108 GLU A O 1
ATOM 541 N N . GLY A 1 71 ? 20.395 38.375 -17.240 1.00 6.81 109 GLY A N 1
ATOM 542 C CA . GLY A 1 71 ? 20.152 39.640 -17.945 1.00 7.76 109 GLY A CA 1
ATOM 543 C C . GLY A 1 71 ? 18.913 40.389 -17.432 1.00 8.01 109 GLY A C 1
ATOM 544 O O . GLY A 1 71 ? 18.681 41.541 -17.843 1.00 8.97 109 GLY A O 1
ATOM 545 N N . ASP A 1 72 ? 18.080 39.729 -16.643 1.00 7.73 110 ASP A N 1
ATOM 546 C CA . ASP A 1 72 ? 16.943 40.416 -16.069 1.00 7.14 110 ASP A CA 1
ATOM 547 C C . ASP A 1 72 ? 17.496 41.287 -14.915 1.00 7.21 110 ASP A C 1
ATOM 548 O O . ASP A 1 72 ? 18.662 41.162 -14.491 1.00 8.32 110 ASP A O 1
ATOM 553 N N . TYR A 1 73 ? 16.647 42.187 -14.426 1.00 6.68 111 TYR A N 1
ATOM 554 C CA . TYR A 1 73 ? 16.920 42.917 -13.213 1.00 5.57 111 TYR A CA 1
ATOM 555 C C . TYR A 1 73 ? 16.060 42.322 -12.108 1.00 6.35 111 TYR A C 1
ATOM 556 O O . TYR A 1 73 ? 15.013 41.667 -12.310 1.00 6.31 111 TYR A O 1
ATOM 565 N N . VAL A 1 74 ? 16.492 42.580 -10.879 1.00 7.02 112 VAL A N 1
ATOM 566 C CA . VAL A 1 74 ? 15.811 42.090 -9.695 1.00 7.26 112 VAL A CA 1
ATOM 567 C C . VAL A 1 74 ? 15.589 43.302 -8.798 1.00 7.90 112 VAL A C 1
ATOM 568 O O . VAL A 1 74 ? 16.555 44.043 -8.485 1.00 8.46 112 VAL A O 1
ATOM 572 N N . GLU A 1 75 ? 14.349 43.530 -8.383 1.00 7.43 113 GLU A N 1
ATOM 573 C CA . GLU A 1 75 ? 14.118 44.698 -7.490 1.00 8.22 113 GLU A CA 1
ATOM 574 C C . GLU A 1 75 ? 13.500 44.011 -6.303 1.00 7.65 113 GLU A C 1
ATOM 575 O O . GLU A 1 75 ? 12.357 43.433 -6.392 1.00 7.55 113 GLU A O 1
ATOM 581 N N . LEU A 1 76 ? 14.232 44.023 -5.182 1.00 6.88 114 LEU A N 1
ATOM 582 C CA . LEU A 1 76 ? 13.766 43.379 -3.940 1.00 7.46 114 LEU A CA 1
ATOM 583 C C . LEU A 1 76 ? 13.327 44.464 -2.916 1.00 8.39 114 LEU A C 1
ATOM 584 O O . LEU A 1 76 ? 14.091 45.365 -2.618 1.00 8.66 114 LEU A O 1
ATOM 589 N N . THR A 1 77 ? 12.094 44.355 -2.412 1.00 7.18 115 THR A N 1
ATOM 590 C CA . THR A 1 77 ? 11.562 45.205 -1.383 1.00 7.67 115 THR A CA 1
ATOM 591 C C . THR A 1 77 ? 11.756 44.389 -0.078 1.00 6.82 115 THR A C 1
ATOM 592 O O . THR A 1 77 ? 11.218 43.263 0.056 1.00 7.23 115 THR A O 1
ATOM 596 N N . LEU A 1 78 ? 12.593 44.909 0.799 1.00 7.39 116 LEU A N 1
ATOM 597 C CA . LEU A 1 78 ? 12.903 44.253 2.071 1.00 7.27 116 LEU A CA 1
ATOM 598 C C . LEU A 1 78 ? 12.276 45.110 3.169 1.00 7.32 116 LEU A C 1
ATOM 599 O O . LEU A 1 78 ? 12.516 46.310 3.228 1.00 7.12 116 LEU A O 1
ATOM 604 N N . ILE A 1 79 ? 11.530 44.438 4.061 1.00 7.01 117 ILE A N 1
ATOM 605 C CA . ILE A 1 79 ? 10.779 45.096 5.120 1.00 6.65 117 ILE A CA 1
ATOM 606 C C . ILE A 1 79 ? 11.250 44.596 6.461 1.00 7.31 117 ILE A C 1
ATOM 607 O O . ILE A 1 79 ? 11.303 43.345 6.635 1.00 8.08 117 ILE A O 1
ATOM 612 N N . ASN A 1 80 ? 11.613 45.510 7.370 1.00 7.55 118 ASN A N 1
ATOM 613 C CA . ASN A 1 80 ? 12.010 45.135 8.746 1.00 7.59 118 ASN A CA 1
ATOM 614 C C . ASN A 1 80 ? 10.836 45.636 9.631 1.00 9.20 118 ASN A C 1
ATOM 615 O O . ASN A 1 80 ? 10.821 46.799 10.025 1.00 9.56 118 ASN A O 1
ATOM 620 N N . PRO A 1 81 ? 9.890 44.778 9.964 1.00 9.58 119 PRO A N 1
ATOM 621 C CA . PRO A 1 81 ? 8.748 45.265 10.785 1.00 10.81 119 PRO A CA 1
ATOM 622 C C . PRO A 1 81 ? 9.137 45.835 12.152 1.00 11.83 119 PRO A C 1
ATOM 623 O O . PRO A 1 81 ? 10.167 45.451 12.756 1.00 12.47 119 PRO A O 1
ATOM 627 N N . PRO A 1 82 ? 8.332 46.804 12.645 1.00 12.60 120 PRO A N 1
ATOM 628 C CA . PRO A 1 82 ? 8.643 47.431 13.936 1.00 13.09 120 PRO A CA 1
ATOM 629 C C . PRO A 1 82 ? 8.717 46.545 15.169 1.00 13.38 120 PRO A C 1
ATOM 630 O O . PRO A 1 82 ? 9.383 46.938 16.164 1.00 15.26 120 PRO A O 1
ATOM 634 N N . GLU A 1 83 ? 8.193 45.346 15.089 0.50 12.48 121 GLU A N 1
ATOM 635 C CA . GLU A 1 83 ? 8.265 44.458 16.237 0.50 13.21 121 GLU A CA 1
ATOM 636 C C . GLU A 1 83 ? 9.618 43.778 16.328 0.50 12.57 121 GLU A C 1
ATOM 637 O O . GLU A 1 83 ? 9.920 43.123 17.322 0.50 11.15 121 GLU A O 1
ATOM 643 N N . ASN A 1 84 ? 10.433 43.911 15.277 1.00 13.29 122 ASN A N 1
ATOM 644 C CA . ASN A 1 84 ? 11.734 43.253 15.320 1.00 12.48 122 ASN A CA 1
ATOM 645 C C . ASN A 1 84 ? 12.677 44.061 16.217 1.00 11.73 122 ASN A C 1
ATOM 646 O O . ASN A 1 84 ? 12.449 45.232 16.453 1.00 12.06 122 ASN A O 1
ATOM 651 N N . THR A 1 85 ? 13.758 43.421 16.649 1.00 11.81 123 THR A N 1
ATOM 652 C CA . THR A 1 85 ? 14.724 44.018 17.560 1.00 11.81 123 THR A CA 1
ATOM 653 C C . THR A 1 85 ? 16.008 44.553 16.944 1.00 11.92 123 THR A C 1
ATOM 654 O O . THR A 1 85 ? 16.710 45.339 17.576 1.00 13.73 123 THR A O 1
ATOM 658 N N . MET A 1 86 ? 16.381 44.108 15.763 0.50 10.86 124 MET A N 1
ATOM 659 C CA . MET A 1 86 ? 17.588 44.678 15.251 0.50 10.29 124 MET A CA 1
ATOM 660 C C . MET A 1 86 ? 17.604 44.998 13.792 0.50 9.18 124 MET A C 1
ATOM 661 O O . MET A 1 86 ? 16.662 44.761 13.075 0.50 5.58 124 MET A O 1
ATOM 666 N N . PRO A 1 87 ? 18.685 45.641 13.377 1.00 9.57 125 PRO A N 1
ATOM 667 C CA . PRO A 1 87 ? 18.900 46.013 11.984 1.00 9.67 125 PRO A CA 1
ATOM 668 C C . PRO A 1 87 ? 19.235 44.752 11.162 1.00 8.86 125 PRO A C 1
ATOM 669 O O . PRO A 1 87 ? 19.787 43.758 11.658 1.00 8.61 125 PRO A O 1
ATOM 673 N N . HIS A 1 88 ? 18.872 44.811 9.924 1.00 7.38 126 HIS A N 1
ATOM 674 C CA . HIS A 1 88 ? 19.147 43.717 9.008 1.00 7.66 126 HIS A CA 1
ATOM 675 C C . HIS A 1 88 ? 19.400 44.318 7.630 1.00 7.45 126 HIS A C 1
ATOM 676 O O . HIS A 1 88 ? 19.118 45.480 7.371 1.00 8.19 126 HIS A O 1
ATOM 683 N N . ASN A 1 89 ? 19.902 43.509 6.695 1.00 6.44 127 ASN A N 1
ATOM 684 C CA . ASN A 1 89 ? 20.091 43.940 5.342 1.00 5.77 127 ASN A CA 1
ATOM 685 C C . ASN A 1 89 ? 20.144 42.681 4.462 1.00 5.66 127 ASN A C 1
ATOM 686 O O . ASN A 1 89 ? 19.768 41.600 4.911 1.00 6.08 127 ASN A O 1
ATOM 691 N N . ILE A 1 90 ? 20.540 42.862 3.190 1.00 6.00 128 ILE A N 1
ATOM 692 C CA . ILE A 1 90 ? 20.662 41.701 2.320 1.00 6.09 128 ILE A CA 1
ATOM 693 C C . ILE A 1 90 ? 21.853 41.880 1.394 1.00 6.49 128 ILE A C 1
ATOM 694 O O . ILE A 1 90 ? 22.099 42.944 0.797 1.00 7.35 128 ILE A O 1
ATOM 699 N N . ASP A 1 91 ? 22.549 40.779 1.242 1.00 6.06 129 ASP A N 1
ATOM 700 C CA . ASP A 1 91 ? 23.731 40.665 0.402 1.00 5.78 129 ASP A CA 1
ATOM 701 C C . ASP A 1 91 ? 23.392 39.549 -0.563 1.00 5.38 129 ASP A C 1
ATOM 702 O O . ASP A 1 91 ? 23.225 38.367 -0.131 1.00 6.34 129 ASP A O 1
ATOM 707 N N . PHE A 1 92 ? 23.289 39.897 -1.854 1.00 5.16 130 PHE A N 1
ATOM 708 C CA . PHE A 1 92 ? 23.046 38.892 -2.935 1.00 5.48 130 PHE A CA 1
ATOM 709 C C . PHE A 1 92 ? 24.396 38.516 -3.570 1.00 5.29 130 PHE A C 1
ATOM 710 O O . PHE A 1 92 ? 25.049 39.361 -4.159 1.00 5.21 130 PHE A O 1
ATOM 718 N N . HIS A 1 93 ? 24.789 37.242 -3.451 1.00 4.72 131 HIS A N 1
ATOM 719 C CA . HIS A 1 93 ? 25.994 36.834 -4.156 1.00 4.27 131 HIS A CA 1
ATOM 720 C C . HIS A 1 93 ? 25.803 36.911 -5.689 1.00 5.39 131 HIS A C 1
ATOM 721 O O . HIS A 1 93 ? 26.773 36.807 -6.462 1.00 4.79 131 HIS A O 1
ATOM 728 N N . ALA A 1 94 ? 24.553 37.089 -6.129 1.00 4.63 132 ALA A N 1
ATOM 729 C CA . ALA A 1 94 ? 24.277 37.138 -7.585 1.00 3.82 132 ALA A CA 1
ATOM 730 C C . ALA A 1 94 ? 24.549 38.543 -8.122 1.00 4.57 132 ALA A C 1
ATOM 731 O O . ALA A 1 94 ? 24.589 38.740 -9.354 1.00 4.92 132 ALA A O 1
ATOM 733 N N . ALA A 1 95 ? 24.728 39.470 -7.205 1.00 4.36 133 ALA A N 1
ATOM 734 C CA . ALA A 1 95 ? 24.851 40.912 -7.605 1.00 5.49 133 ALA A CA 1
ATOM 735 C C . ALA A 1 95 ? 26.257 41.493 -7.628 1.00 5.38 133 ALA A C 1
ATOM 736 O O . ALA A 1 95 ? 27.149 40.933 -6.961 1.00 6.08 133 ALA A O 1
ATOM 738 N N . THR A 1 96 ? 26.431 42.621 -8.306 1.00 5.63 134 THR A N 1
ATOM 739 C CA . THR A 1 96 ? 27.781 43.233 -8.381 1.00 6.56 134 THR A CA 1
ATOM 740 C C . THR A 1 96 ? 27.806 44.613 -7.698 1.00 5.37 134 THR A C 1
ATOM 741 O O . THR A 1 96 ? 27.081 45.515 -8.115 1.00 6.71 134 THR A O 1
ATOM 745 N N . GLY A 1 97 ? 28.658 44.774 -6.716 1.00 5.87 135 GLY A N 1
ATOM 746 C CA . GLY A 1 97 ? 28.822 46.080 -6.077 1.00 6.21 135 GLY A CA 1
ATOM 747 C C . GLY A 1 97 ? 28.174 46.164 -4.699 1.00 6.09 135 GLY A C 1
ATOM 748 O O . GLY A 1 97 ? 27.288 45.369 -4.301 1.00 6.03 135 GLY A O 1
ATOM 749 N N . ALA A 1 98 ? 28.606 47.235 -3.991 1.00 6.33 136 ALA A N 1
ATOM 750 C CA . ALA A 1 98 ? 28.084 47.557 -2.643 1.00 5.84 136 ALA A CA 1
ATOM 751 C C . ALA A 1 98 ? 27.871 46.347 -1.760 1.00 6.05 136 ALA A C 1
ATOM 752 O O . ALA A 1 98 ? 26.827 46.191 -1.048 1.00 6.00 136 ALA A O 1
ATOM 754 N N . LEU A 1 99 ? 28.905 45.521 -1.710 1.00 5.91 137 LEU A N 1
ATOM 755 C CA . LEU A 1 99 ? 28.908 44.332 -0.798 1.00 5.55 137 LEU A CA 1
ATOM 756 C C . LEU A 1 99 ? 27.677 43.508 -1.060 1.00 5.61 137 LEU A C 1
ATOM 757 O O . LEU A 1 99 ? 26.986 43.102 -0.123 1.00 6.44 137 LEU A O 1
ATOM 762 N N . GLY A 1 100 ? 27.368 43.334 -2.347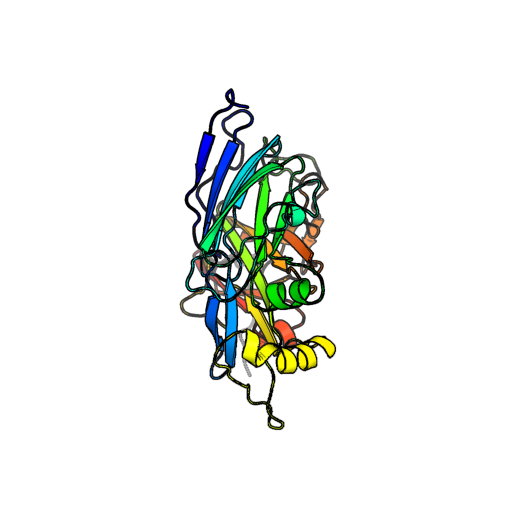 1.00 5.99 138 GLY A N 1
ATOM 763 C CA . GLY A 1 100 ? 26.261 42.513 -2.776 1.00 6.71 138 GLY A CA 1
ATOM 764 C C . GLY A 1 100 ? 24.895 43.139 -2.606 1.00 6.09 138 GLY A C 1
ATOM 765 O O . GLY A 1 100 ? 23.859 42.463 -2.792 1.00 6.37 138 GLY A O 1
ATOM 766 N N . GLY A 1 101 ? 24.904 44.423 -2.293 1.00 6.41 139 GLY A N 1
ATOM 767 C CA . GLY A 1 101 ? 23.674 45.123 -1.950 1.00 6.84 139 GLY A CA 1
ATOM 768 C C . GLY A 1 101 ? 23.601 45.407 -0.445 1.00 6.84 139 GLY A C 1
ATOM 769 O O . GLY A 1 101 ? 22.760 46.178 -0.019 1.00 6.69 139 GLY A O 1
ATOM 770 N N . GLY A 1 102 ? 24.457 44.774 0.360 1.00 7.01 140 GLY A N 1
ATOM 771 C CA . GLY A 1 102 ? 24.374 44.948 1.805 1.00 7.05 140 GLY A CA 1
ATOM 772 C C . GLY A 1 102 ? 24.645 46.389 2.231 1.00 7.06 140 GLY A C 1
ATOM 773 O O . GLY A 1 102 ? 24.072 46.914 3.181 1.00 7.68 140 GLY A O 1
ATOM 774 N N . GLY A 1 103 ? 25.526 47.043 1.504 1.00 7.16 141 GLY A N 1
ATOM 775 C CA . GLY A 1 103 ? 25.831 48.445 1.873 1.00 8.10 141 GLY A CA 1
ATOM 776 C C . GLY A 1 103 ? 24.709 49.401 1.477 1.00 8.85 141 GLY A C 1
ATOM 777 O O . GLY A 1 103 ? 24.785 50.597 1.819 1.00 10.23 141 GLY A O 1
ATOM 778 N N . LEU A 1 104 ? 23.682 48.921 0.725 1.00 8.06 142 LEU A N 1
ATOM 779 C CA . LEU A 1 104 ? 22.544 49.783 0.366 1.00 6.89 142 LEU A CA 1
ATOM 780 C C . LEU A 1 104 ? 21.238 49.367 1.006 1.00 7.19 142 LEU A C 1
ATOM 781 O O . LEU A 1 104 ? 20.195 49.988 0.715 1.00 7.50 142 LEU A O 1
ATOM 786 N N . THR A 1 105 ? 21.227 48.374 1.898 1.00 6.89 143 THR A N 1
ATOM 787 C CA . THR A 1 105 ? 19.951 47.861 2.393 1.00 5.93 143 THR A CA 1
ATOM 788 C C . THR A 1 105 ? 19.825 47.748 3.884 1.00 5.90 143 THR A C 1
ATOM 789 O O . THR A 1 105 ? 18.957 47.045 4.328 1.00 6.06 143 THR A O 1
ATOM 793 N N . LEU A 1 106 ? 20.655 48.438 4.672 1.00 7.25 144 LEU A N 1
ATOM 794 C CA . LEU A 1 106 ? 20.577 48.321 6.124 1.00 7.70 144 LEU A CA 1
ATOM 795 C C . LEU A 1 106 ? 19.375 49.065 6.595 1.00 7.77 144 LEU A C 1
ATOM 796 O O . LEU A 1 106 ? 19.300 50.286 6.464 1.00 8.01 144 LEU A O 1
ATOM 801 N N . ILE A 1 107 ? 18.450 48.287 7.137 1.00 7.98 145 ILE A N 1
ATOM 802 C CA . ILE A 1 107 ? 17.185 48.816 7.654 1.00 7.91 145 ILE A CA 1
ATOM 803 C C . ILE A 1 107 ? 16.931 48.502 9.122 1.00 8.44 145 ILE A C 1
ATOM 804 O O . ILE A 1 107 ? 17.106 47.362 9.611 1.00 8.27 145 ILE A O 1
ATOM 809 N N . ASN A 1 108 ? 16.563 49.514 9.858 1.00 9.34 146 ASN A N 1
ATOM 810 C CA . ASN A 1 108 ? 16.226 49.250 11.268 1.00 9.22 146 ASN A CA 1
ATOM 811 C C . ASN A 1 108 ? 14.756 48.789 11.399 1.00 9.59 146 ASN A C 1
ATOM 812 O O . ASN A 1 108 ? 13.993 48.914 10.414 1.00 8.70 146 ASN A O 1
ATOM 817 N N . PRO A 1 109 ? 14.336 48.273 12.572 1.00 10.15 147 PRO A N 1
ATOM 818 C CA . PRO A 1 109 ? 12.925 47.855 12.751 1.00 10.39 147 PRO A CA 1
ATOM 819 C C . PRO A 1 109 ? 12.077 49.107 12.442 1.00 10.44 147 PRO A C 1
ATOM 820 O O . PRO A 1 109 ? 12.390 50.236 12.893 1.00 11.10 147 PRO A O 1
ATOM 824 N N . GLY A 1 110 ? 11.031 48.889 11.646 1.00 10.65 148 GLY A N 1
ATOM 825 C CA . GLY A 1 110 ? 10.149 49.994 11.160 1.00 11.19 148 GLY A CA 1
ATOM 826 C C . GLY A 1 110 ? 10.539 50.551 9.794 1.00 11.19 148 GLY A C 1
ATOM 827 O O . GLY A 1 110 ? 9.886 51.479 9.280 1.00 13.59 148 GLY A O 1
ATOM 828 N N . GLU A 1 111 ? 11.562 50.013 9.124 1.00 9.92 149 GLU A N 1
ATOM 829 C CA . GLU A 1 111 ? 11.963 50.558 7.845 1.00 8.45 149 GLU A CA 1
ATOM 830 C C . GLU A 1 111 ? 11.891 49.549 6.741 1.00 8.83 149 GLU A C 1
ATOM 831 O O . GLU A 1 111 ? 11.858 48.329 7.025 1.00 9.64 149 GLU A O 1
ATOM 837 N N . LYS A 1 112 ? 11.861 50.064 5.513 1.00 8.12 150 LYS A N 1
ATOM 838 C CA . LYS A 1 112 ? 11.836 49.245 4.306 1.00 8.61 150 LYS A CA 1
ATOM 839 C C . LYS A 1 112 ? 12.908 49.811 3.367 1.00 8.25 150 LYS A C 1
ATOM 840 O O . LYS A 1 112 ? 13.365 50.941 3.542 1.00 7.95 150 LYS A O 1
ATOM 846 N N . VAL A 1 113 ? 13.239 49.055 2.325 1.00 7.87 151 VAL A N 1
ATOM 847 C CA . VAL A 1 113 ? 14.235 49.475 1.353 1.00 6.97 151 VAL A CA 1
ATOM 848 C C . VAL A 1 113 ? 13.912 48.674 0.097 1.00 7.09 151 VAL A C 1
ATOM 849 O O . VAL A 1 113 ? 13.328 47.571 0.173 1.00 7.75 151 VAL A O 1
ATOM 853 N N . VAL A 1 114 ? 14.291 49.239 -1.049 1.00 7.25 152 VAL A N 1
ATOM 854 C CA . VAL A 1 114 ? 14.097 48.574 -2.327 1.00 6.26 152 VAL A CA 1
ATOM 855 C C . VAL A 1 114 ? 15.456 48.651 -3.091 1.00 6.11 152 VAL A C 1
ATOM 856 O O . VAL A 1 114 ? 16.024 49.733 -3.374 1.00 6.42 152 VAL A O 1
ATOM 860 N N . LEU A 1 115 ? 15.983 47.454 -3.394 1.00 6.47 153 LEU A N 1
ATOM 861 C CA . LEU A 1 115 ? 17.282 47.405 -4.084 1.00 6.04 153 LEU A CA 1
ATOM 862 C C . LEU A 1 115 ? 17.059 46.853 -5.470 1.00 6.09 153 LEU A C 1
ATOM 863 O O . LEU A 1 115 ? 16.331 45.854 -5.600 1.00 6.48 153 LEU A O 1
ATOM 868 N N . ARG A 1 116 ? 17.643 47.481 -6.483 1.00 6.25 154 ARG A N 1
ATOM 869 C CA . ARG A 1 116 ? 17.601 46.907 -7.842 1.00 6.06 154 ARG A CA 1
ATOM 870 C C . ARG A 1 116 ? 19.057 46.473 -8.215 1.00 6.86 154 ARG A C 1
ATOM 871 O O . ARG A 1 116 ? 20.049 47.168 -7.915 1.00 6.97 154 ARG A O 1
ATOM 879 N N . PHE A 1 117 ? 19.187 45.296 -8.839 1.00 6.61 155 PHE A N 1
ATOM 880 C CA . PHE A 1 117 ? 20.476 44.861 -9.376 1.00 6.47 155 PHE A CA 1
ATOM 881 C C . PHE A 1 117 ? 20.215 44.076 -10.641 1.00 5.83 155 PHE A C 1
ATOM 882 O O . PHE A 1 117 ? 19.164 43.545 -10.851 1.00 6.58 155 PHE A O 1
ATOM 890 N N . LYS A 1 118 ? 21.223 44.030 -11.480 1.00 5.93 156 LYS A N 1
ATOM 891 C CA . LYS A 1 118 ? 21.110 43.299 -12.728 1.00 5.54 156 LYS A CA 1
ATOM 892 C C . LYS A 1 118 ? 21.709 41.870 -12.487 1.00 5.50 156 LYS A C 1
ATOM 893 O O . LYS A 1 118 ? 22.863 41.715 -12.033 1.00 6.79 156 LYS A O 1
ATOM 899 N N . ALA A 1 119 ? 20.931 40.849 -12.820 1.00 6.03 157 ALA A N 1
ATOM 900 C CA . ALA A 1 119 ? 21.372 39.483 -12.684 1.00 5.76 157 ALA A CA 1
ATOM 901 C C . ALA A 1 119 ? 22.182 39.096 -13.918 1.00 5.88 157 ALA A C 1
ATOM 902 O O . ALA A 1 119 ? 21.743 38.387 -14.773 1.00 6.80 157 ALA A O 1
ATOM 904 N N . THR A 1 120 ? 23.417 39.573 -13.935 1.00 6.22 158 THR A N 1
ATOM 905 C CA . THR A 1 120 ? 24.338 39.408 -15.046 1.00 6.14 158 THR A CA 1
ATOM 906 C C . THR A 1 120 ? 24.968 38.037 -15.212 1.00 6.59 158 THR A C 1
ATOM 907 O O . THR A 1 120 ? 25.560 37.767 -16.296 1.00 7.46 158 THR A O 1
ATOM 911 N N . ARG A 1 121 ? 24.843 37.195 -14.173 1.00 5.45 159 ARG A N 1
ATOM 912 C CA . ARG A 1 121 ? 25.507 35.884 -14.233 1.00 5.99 159 ARG A CA 1
ATOM 913 C C . ARG A 1 121 ? 24.589 34.739 -13.899 1.00 4.62 159 ARG A C 1
ATOM 914 O O . ARG A 1 121 ? 23.943 34.751 -12.832 1.00 5.84 159 ARG A O 1
ATOM 922 N N . ALA A 1 122 ? 24.571 33.731 -14.760 1.00 5.43 160 ALA A N 1
ATOM 923 C CA . ALA A 1 122 ? 23.688 32.585 -14.495 1.00 4.80 160 ALA A CA 1
ATOM 924 C C . ALA A 1 122 ? 24.218 31.656 -13.406 1.00 4.93 160 ALA A C 1
ATOM 925 O O . ALA A 1 122 ? 25.406 31.395 -13.368 1.00 6.55 160 ALA A O 1
ATOM 927 N N . GLY A 1 123 ? 23.320 31.169 -12.575 1.00 4.33 161 GLY A N 1
ATOM 928 C CA . GLY A 1 123 ? 23.727 30.232 -11.499 1.00 5.41 161 GLY A CA 1
ATOM 929 C C . GLY A 1 123 ? 22.766 30.287 -10.357 1.00 5.42 161 GLY A C 1
ATOM 930 O O . GLY A 1 123 ? 21.879 31.162 -10.310 1.00 5.13 161 GLY A O 1
ATOM 931 N N . ALA A 1 124 ? 22.876 29.340 -9.443 1.00 5.48 162 ALA A N 1
ATOM 932 C CA . ALA A 1 124 ? 22.110 29.435 -8.179 1.00 5.27 162 ALA A CA 1
ATOM 933 C C . ALA A 1 124 ? 23.067 30.216 -7.236 1.00 6.02 162 ALA A C 1
ATOM 934 O O . ALA A 1 124 ? 24.258 29.902 -7.227 1.00 7.86 162 ALA A O 1
ATOM 936 N N . PHE A 1 125 ? 22.581 31.204 -6.463 1.00 4.91 163 PHE A N 1
ATOM 937 C CA . PHE A 1 125 ? 23.482 31.978 -5.596 1.00 4.98 163 PHE A CA 1
ATOM 938 C C . PHE A 1 125 ? 22.902 32.138 -4.229 1.00 5.33 163 PHE A C 1
ATOM 939 O O . PHE A 1 125 ? 21.651 32.211 -4.069 1.00 5.34 163 PHE A O 1
ATOM 947 N N . VAL A 1 126 ? 23.770 32.191 -3.221 1.00 5.08 164 VAL A N 1
ATOM 948 C CA . VAL A 1 126 ? 23.241 32.487 -1.884 1.00 5.43 164 VAL A CA 1
ATOM 949 C C . VAL A 1 126 ? 22.911 33.988 -1.751 1.00 5.30 164 VAL A C 1
ATOM 950 O O . VAL A 1 126 ? 23.539 34.857 -2.406 1.00 6.18 164 VAL A O 1
ATOM 954 N N . TYR A 1 127 ? 21.830 34.280 -0.998 1.00 5.34 165 TYR A N 1
ATOM 955 C CA . TYR A 1 127 ? 21.632 35.647 -0.500 1.00 4.91 165 TYR A CA 1
ATOM 956 C C . TYR A 1 127 ? 21.612 35.532 1.022 1.00 5.33 165 TYR A C 1
ATOM 957 O O . TYR A 1 127 ? 21.119 34.540 1.591 1.00 6.36 165 TYR A O 1
ATOM 966 N N . HIS A 1 128 ? 22.119 36.537 1.742 1.00 5.76 166 HIS A N 1
ATOM 967 C CA . HIS A 1 128 ? 22.089 36.437 3.202 1.00 5.96 166 HIS A CA 1
ATOM 968 C C . HIS A 1 128 ? 22.197 37.811 3.872 1.00 5.93 166 HIS A C 1
ATOM 969 O O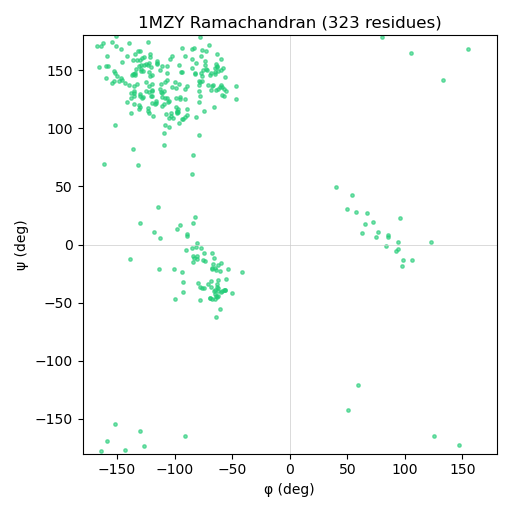 . HIS A 1 128 ? 22.565 38.800 3.228 1.00 6.65 166 HIS A O 1
ATOM 976 N N . CYS A 1 129 ? 21.815 37.869 5.167 1.00 6.39 167 CYS A N 1
ATOM 977 C CA . CYS A 1 129 ? 21.916 39.128 5.920 1.00 6.35 167 CYS A CA 1
ATOM 978 C C . CYS A 1 129 ? 23.404 39.333 6.246 1.00 7.01 167 CYS A C 1
ATOM 979 O O . CYS A 1 129 ? 24.171 38.341 6.449 1.00 7.51 167 CYS A O 1
ATOM 982 N N . ALA A 1 130 ? 23.859 40.591 6.351 1.00 6.95 168 ALA A N 1
ATOM 983 C CA . ALA A 1 130 ? 25.301 40.838 6.630 1.00 7.39 168 ALA A CA 1
ATOM 984 C C . ALA A 1 130 ? 25.370 42.261 7.150 1.00 8.07 168 ALA A C 1
ATOM 985 O O . ALA A 1 130 ? 25.956 43.151 6.486 1.00 8.37 168 ALA A O 1
ATOM 987 N N . PRO A 1 131 ? 24.844 42.490 8.356 1.00 8.61 169 PRO A N 1
ATOM 988 C CA . PRO A 1 131 ? 24.870 43.886 8.841 1.00 11.14 169 PRO A CA 1
ATOM 989 C C . PRO A 1 131 ? 26.198 44.536 9.103 1.00 12.39 169 PRO A C 1
ATOM 990 O O . PRO A 1 131 ? 26.265 45.771 9.057 1.00 15.28 169 PRO A O 1
ATOM 994 N N . GLY A 1 132 ? 27.265 43.763 9.295 1.00 12.64 170 GLY A N 1
ATOM 995 C CA . GLY A 1 132 ? 28.600 44.333 9.565 1.00 12.33 170 GLY A CA 1
ATOM 996 C C . GLY A 1 132 ? 29.272 43.638 10.726 1.00 12.40 170 GLY A C 1
ATOM 997 O O . GLY A 1 132 ? 28.608 43.262 11.698 1.00 12.35 170 GLY A O 1
ATOM 998 N N . GLY A 1 133 ? 30.572 43.444 10.606 1.00 12.36 171 GLY A N 1
ATOM 999 C CA . GLY A 1 133 ? 31.329 42.845 11.700 1.00 12.23 171 GLY A CA 1
ATOM 1000 C C . GLY A 1 133 ? 30.745 41.559 12.245 1.00 12.77 171 GLY A C 1
ATOM 1001 O O . GLY A 1 133 ? 30.267 40.728 11.453 1.00 12.23 171 GLY A O 1
ATOM 1002 N N . PRO A 1 134 ? 30.810 41.316 13.595 1.00 12.82 172 PRO A N 1
ATOM 1003 C CA . PRO A 1 134 ? 30.285 40.107 14.241 1.00 12.16 172 PRO A CA 1
ATOM 1004 C C . PRO A 1 134 ? 28.852 39.839 13.914 1.00 11.66 172 PRO A C 1
ATOM 1005 O O . PRO A 1 134 ? 28.408 38.713 13.948 1.00 11.13 172 PRO A O 1
ATOM 1009 N N . MET A 1 135 ? 28.108 40.855 13.491 1.00 11.33 173 MET A N 1
ATOM 1010 C CA . MET A 1 135 ? 26.739 40.551 13.110 1.00 10.78 173 MET A CA 1
ATOM 1011 C C . MET A 1 135 ? 26.603 39.711 11.879 1.00 10.83 173 MET A C 1
ATOM 1012 O O . MET A 1 135 ? 25.594 39.061 11.703 1.00 10.29 173 MET A O 1
ATOM 1017 N N . ILE A 1 136 ? 27.614 39.691 11.054 1.00 9.23 174 ILE A N 1
ATOM 1018 C CA . ILE A 1 136 ? 27.516 38.923 9.797 1.00 8.54 174 ILE A CA 1
ATOM 1019 C C . ILE A 1 136 ? 27.371 37.429 10.099 1.00 7.25 174 ILE A C 1
ATOM 1020 O O . ILE A 1 136 ? 26.337 36.848 9.786 1.00 7.98 174 ILE A O 1
ATOM 1025 N N . PRO A 1 137 ? 28.358 36.781 10.755 1.00 6.62 175 PRO A N 1
ATOM 1026 C CA . PRO A 1 137 ? 28.089 35.366 11.005 1.00 5.66 175 PRO A CA 1
ATOM 1027 C C . PRO A 1 137 ? 26.917 35.084 11.895 1.00 5.77 175 PRO A C 1
ATOM 1028 O O . PRO A 1 137 ? 26.177 34.114 11.654 1.00 6.80 175 PRO A O 1
ATOM 1032 N N . TRP A 1 138 ? 26.706 35.932 12.922 1.00 6.56 176 TRP A N 1
ATOM 1033 C CA . TRP A 1 138 ? 25.625 35.649 13.866 1.00 6.85 176 TRP A CA 1
ATOM 1034 C C . TRP A 1 138 ? 24.247 35.688 13.207 1.00 6.62 176 TRP A C 1
ATOM 1035 O O . TRP A 1 138 ? 23.396 34.810 13.417 1.00 6.31 176 TRP A O 1
ATOM 1046 N N . HIS A 1 139 ? 23.965 36.694 12.353 1.00 6.31 177 HIS A N 1
ATOM 1047 C CA . HIS A 1 139 ? 22.684 36.693 11.675 1.00 7.78 177 HIS A CA 1
ATOM 1048 C C . HIS A 1 139 ? 22.544 35.541 10.725 1.00 6.58 177 HIS A C 1
ATOM 1049 O O . HIS A 1 139 ? 21.481 34.936 10.615 1.00 7.65 177 HIS A O 1
ATOM 1056 N N . VAL A 1 140 ? 23.590 35.193 10.003 1.00 5.50 178 VAL A N 1
ATOM 1057 C CA . VAL A 1 140 ? 23.446 34.035 9.087 1.00 6.31 178 VAL A CA 1
ATOM 1058 C C . VAL A 1 140 ? 23.163 32.740 9.838 1.00 5.83 178 VAL A C 1
ATOM 1059 O O . VAL A 1 140 ? 22.258 32.029 9.472 1.00 6.16 178 VAL A O 1
ATOM 1063 N N . VAL A 1 141 ? 23.908 32.461 10.941 1.00 5.95 179 VAL A N 1
ATOM 1064 C CA . VAL A 1 141 ? 23.670 31.175 11.653 1.00 6.48 179 VAL A CA 1
ATOM 1065 C C . VAL A 1 141 ? 22.398 31.224 12.527 1.00 7.11 179 VAL A C 1
ATOM 1066 O O . VAL A 1 141 ? 22.040 30.248 13.139 1.00 7.86 179 VAL A O 1
ATOM 1070 N N . SER A 1 142 ? 21.772 32.415 12.540 1.00 6.93 180 SER A N 1
ATOM 1071 C CA . SER A 1 142 ? 20.482 32.600 13.214 1.00 6.73 180 SER A CA 1
ATOM 1072 C C . SER A 1 142 ? 19.369 32.299 12.173 1.00 6.89 180 SER A C 1
ATOM 1073 O O . SER A 1 142 ? 18.192 32.354 12.520 1.00 6.96 180 SER A O 1
ATOM 1076 N N . GLY A 1 143 ? 19.728 32.046 10.904 1.00 6.79 181 GLY A N 1
ATOM 1077 C CA . GLY A 1 143 ? 18.749 31.632 9.883 1.00 6.09 181 GLY A CA 1
ATOM 1078 C C . GLY A 1 143 ? 18.604 32.586 8.703 1.00 6.75 181 GLY A C 1
ATOM 1079 O O . GLY A 1 143 ? 17.854 32.272 7.753 1.00 5.89 181 GLY A O 1
ATOM 1080 N N A MET A 1 144 ? 19.289 33.728 8.732 0.04 4.75 182 MET A N 1
ATOM 1081 N N B MET A 1 144 ? 19.295 33.725 8.735 0.04 4.75 182 MET A N 1
ATOM 1082 C CA A MET A 1 144 ? 19.131 34.699 7.655 0.04 3.74 182 MET A CA 1
ATOM 1083 C CA B MET A 1 144 ? 19.165 34.729 7.675 0.04 3.74 182 MET A CA 1
ATOM 1084 C C A MET A 1 144 ? 19.898 34.499 6.376 0.04 3.50 182 MET A C 1
ATOM 1085 C C B MET A 1 144 ? 19.905 34.500 6.374 0.04 3.50 182 MET A C 1
ATOM 1086 O O A MET A 1 144 ? 20.855 35.203 6.063 0.04 2.38 182 MET A O 1
ATOM 1087 O O B MET A 1 144 ? 20.861 35.196 6.044 0.04 2.38 182 MET A O 1
ATOM 1096 N N . ALA A 1 145 ? 19.430 33.516 5.632 1.00 4.51 183 ALA A N 1
ATOM 1097 C CA . ALA A 1 145 ? 19.990 33.175 4.299 1.00 4.42 183 ALA A CA 1
ATOM 1098 C C . ALA A 1 145 ? 18.964 32.373 3.410 1.00 4.52 183 ALA A C 1
ATOM 1099 O O . ALA A 1 145 ? 18.202 31.561 3.960 1.00 4.71 183 ALA A O 1
ATOM 1101 N N . GLY A 1 146 ? 19.072 32.568 2.080 1.00 4.81 184 GLY A N 1
ATOM 1102 C CA . GLY A 1 146 ? 18.256 31.910 1.069 1.00 4.93 184 GLY A CA 1
ATOM 1103 C C . GLY A 1 146 ? 19.020 31.803 -0.196 1.00 4.88 184 GLY A C 1
ATOM 1104 O O . GLY A 1 146 ? 20.254 31.756 -0.202 1.00 4.79 184 GLY A O 1
ATOM 1105 N N . CYS A 1 147 ? 18.284 31.734 -1.312 1.00 4.39 185 CYS A N 1
ATOM 1106 C CA . CYS A 1 147 ? 18.925 31.559 -2.585 1.00 4.95 185 CYS A CA 1
ATOM 1107 C C . CYS A 1 147 ? 18.162 32.182 -3.725 1.00 4.22 185 CYS A C 1
ATOM 1108 O O . CYS A 1 147 ? 16.933 32.293 -3.645 1.00 4.86 185 CYS A O 1
ATOM 1111 N N . ILE A 1 148 ? 18.891 32.715 -4.723 1.00 4.53 186 ILE A N 1
ATOM 1112 C CA . ILE A 1 148 ? 18.270 33.157 -5.987 1.00 4.71 186 ILE A CA 1
ATOM 1113 C C . ILE A 1 148 ? 18.885 32.353 -7.123 1.00 5.01 186 ILE A C 1
ATOM 1114 O O . ILE A 1 148 ? 20.112 32.220 -7.167 1.00 5.49 186 ILE A O 1
ATOM 1119 N N . MET A 1 149 ? 18.051 31.796 -8.014 1.00 5.23 187 MET A N 1
ATOM 1120 C CA . MET A 1 149 ? 18.549 31.025 -9.123 1.00 4.84 187 MET A CA 1
ATOM 1121 C C . MET A 1 149 ? 18.307 31.852 -10.365 1.00 5.81 187 MET A C 1
ATOM 1122 O O . MET A 1 149 ? 17.182 32.276 -10.657 1.00 5.44 187 MET A O 1
ATOM 1127 N N . VAL A 1 150 ? 19.398 32.155 -11.071 1.00 5.39 188 VAL A N 1
ATOM 1128 C CA . VAL A 1 150 ? 19.405 32.955 -12.299 1.00 5.39 188 VAL A CA 1
ATOM 1129 C C . VAL A 1 150 ? 19.606 31.972 -13.415 1.00 5.97 188 VAL A C 1
ATOM 1130 O O . VAL A 1 150 ? 20.712 31.477 -13.641 1.00 6.89 188 VAL A O 1
ATOM 1134 N N . LEU A 1 151 ? 18.527 31.641 -14.072 1.00 6.19 189 LEU A N 1
ATOM 1135 C CA . LEU A 1 151 ? 18.660 30.660 -15.158 1.00 6.45 189 LEU A CA 1
ATOM 1136 C C . LEU A 1 151 ? 19.150 31.300 -16.504 1.00 7.15 189 LEU A C 1
ATOM 1137 O O . LEU A 1 151 ? 18.879 32.455 -16.820 1.00 6.78 189 LEU A O 1
ATOM 1142 N N . PRO A 1 152 ? 19.930 30.526 -17.298 1.00 6.57 190 PRO A N 1
ATOM 1143 C CA . PRO A 1 152 ? 20.320 31.105 -18.609 1.00 6.92 190 PRO A CA 1
ATOM 1144 C C . PRO A 1 152 ? 19.011 31.419 -19.345 1.00 8.38 190 PRO A C 1
ATOM 1145 O O . PRO A 1 152 ? 17.982 30.696 -19.154 1.00 8.70 190 PRO A O 1
ATOM 1149 N N . ARG A 1 153 ? 19.008 32.402 -20.235 1.00 9.06 191 ARG A N 1
ATOM 1150 C CA . ARG A 1 153 ? 17.743 32.718 -20.920 1.00 9.73 191 ARG A CA 1
ATOM 1151 C C . ARG A 1 153 ? 17.196 31.553 -21.767 1.00 10.53 191 ARG A C 1
ATOM 1152 O O . ARG A 1 153 ? 15.980 31.435 -21.984 1.00 10.20 191 ARG A O 1
ATOM 1160 N N . ASP A 1 154 ? 18.129 30.746 -22.289 1.00 12.00 192 ASP A N 1
ATOM 1161 C CA . ASP A 1 154 ? 17.780 29.576 -23.136 1.00 13.47 192 ASP A CA 1
ATOM 1162 C C . ASP A 1 154 ? 17.719 28.267 -22.331 1.00 13.44 192 ASP A C 1
ATOM 1163 O O . ASP A 1 154 ? 17.698 27.150 -22.914 1.00 14.01 192 ASP A O 1
ATOM 1168 N N . GLY A 1 155 ? 17.635 28.400 -20.983 1.00 12.83 193 GLY A N 1
ATOM 1169 C CA . GLY A 1 155 ? 17.485 27.275 -20.062 1.00 11.55 193 GLY A CA 1
ATOM 1170 C C . GLY A 1 155 ? 18.825 26.595 -19.803 1.00 10.46 193 GLY A C 1
ATOM 1171 O O . GLY A 1 155 ? 19.819 26.961 -20.396 1.00 11.59 193 GLY A O 1
ATOM 1172 N N . LEU A 1 156 ? 18.787 25.581 -18.944 1.00 11.20 194 LEU A N 1
ATOM 1173 C CA . LEU A 1 156 ? 19.999 24.772 -18.603 1.00 11.17 194 LEU A CA 1
ATOM 1174 C C . LEU A 1 156 ? 20.511 24.006 -19.803 1.00 12.68 194 LEU A C 1
ATOM 1175 O O . LEU A 1 156 ? 19.743 23.605 -20.692 1.00 11.62 194 LEU A O 1
ATOM 1180 N N . LYS A 1 157 ? 21.835 23.822 -19.836 1.00 12.94 195 LYS A N 1
ATOM 1181 C CA . LYS A 1 157 ? 22.446 23.080 -20.949 1.00 15.00 195 LYS A CA 1
ATOM 1182 C C . LYS A 1 157 ? 23.430 22.068 -20.335 1.00 15.46 195 LYS A C 1
ATOM 1183 O O . LYS A 1 157 ? 23.992 22.308 -19.262 1.00 16.29 195 LYS A O 1
ATOM 1189 N N . ASP A 1 158 ? 23.676 20.942 -20.961 1.00 15.36 196 ASP A N 1
ATOM 1190 C CA . ASP A 1 158 ? 24.651 20.060 -20.321 1.00 16.17 196 ASP A CA 1
ATOM 1191 C C . ASP A 1 158 ? 26.073 20.325 -20.806 1.00 16.35 196 ASP A C 1
ATOM 1192 O O . ASP A 1 158 ? 26.363 21.344 -21.366 1.00 15.34 196 ASP A O 1
ATOM 1197 N N . HIS A 1 159 ? 26.989 19.391 -20.541 1.00 16.97 197 HIS A N 1
ATOM 1198 C CA . HIS A 1 159 ? 28.381 19.561 -20.901 1.00 18.07 197 HIS A CA 1
ATOM 1199 C C . HIS A 1 159 ? 28.711 19.568 -22.420 1.00 19.24 197 HIS A C 1
ATOM 1200 O O . HIS A 1 159 ? 29.849 19.832 -22.778 1.00 20.34 197 HIS A O 1
ATOM 1207 N N . GLU A 1 160 ? 27.730 19.270 -23.278 1.00 19.33 198 GLU A N 1
ATOM 1208 C CA . GLU A 1 160 ? 27.893 19.308 -24.740 1.00 19.24 198 GLU A CA 1
ATOM 1209 C C . GLU A 1 160 ? 26.950 20.332 -25.300 1.00 18.32 198 GLU A C 1
ATOM 1210 O O . GLU A 1 160 ? 26.695 20.377 -26.489 1.00 18.33 198 GLU A O 1
ATOM 1216 N N . GLY A 1 161 ? 26.341 21.144 -24.437 1.00 17.50 199 GLY A N 1
ATOM 1217 C CA . GLY A 1 161 ? 25.490 22.188 -24.964 1.00 16.71 199 GLY A CA 1
ATOM 1218 C C . GLY A 1 161 ? 24.061 21.785 -25.256 1.00 16.29 199 GLY A C 1
ATOM 1219 O O . GLY A 1 161 ? 23.320 22.603 -25.866 1.00 18.43 199 GLY A O 1
ATOM 1220 N N . LYS A 1 162 ? 23.682 20.569 -24.839 1.00 14.54 200 LYS A N 1
ATOM 1221 C CA . LYS A 1 162 ? 22.310 19.997 -25.059 1.00 14.24 200 LYS A CA 1
ATOM 1222 C C . LYS A 1 162 ? 21.380 20.597 -24.046 1.00 13.89 200 LYS A C 1
ATOM 1223 O O . LYS A 1 162 ? 21.755 20.747 -22.899 1.00 12.45 200 LYS A O 1
ATOM 1229 N N . PRO A 1 163 ? 20.160 20.910 -24.441 1.00 13.19 201 PRO A N 1
ATOM 1230 C CA . PRO A 1 163 ? 19.243 21.500 -23.480 1.00 13.43 201 PRO A CA 1
ATOM 1231 C C . PRO A 1 163 ? 18.784 20.491 -22.452 1.00 13.78 201 PRO A C 1
ATOM 1232 O O . PRO A 1 163 ? 18.542 19.364 -22.804 1.00 12.88 201 PRO A O 1
ATOM 1236 N N . VAL A 1 164 ? 18.721 20.837 -21.163 1.00 14.43 202 VAL A N 1
ATOM 1237 C CA . VAL A 1 164 ? 18.156 19.853 -20.270 1.00 14.71 202 VAL A CA 1
ATOM 1238 C C . VAL A 1 164 ? 17.042 20.604 -19.510 1.00 13.50 202 VAL A C 1
ATOM 1239 O O . VAL A 1 164 ? 17.010 21.846 -19.423 1.00 14.01 202 VAL A O 1
ATOM 1243 N N . ARG A 1 165 ? 16.079 19.811 -19.068 1.00 12.60 203 ARG A N 1
ATOM 1244 C CA . ARG A 1 165 ? 14.873 20.344 -18.464 1.00 11.73 203 ARG A CA 1
ATOM 1245 C C . ARG A 1 165 ? 14.541 19.575 -17.249 1.00 10.68 203 ARG A C 1
ATOM 1246 O O . ARG A 1 165 ? 14.807 18.355 -17.186 1.00 12.96 203 ARG A O 1
ATOM 1254 N N . TYR A 1 166 ? 13.970 20.255 -16.265 1.00 9.01 204 TYR A N 1
ATOM 1255 C CA . TYR A 1 166 ? 13.513 19.559 -15.066 1.00 7.66 204 TYR A CA 1
ATOM 1256 C C . TYR A 1 166 ? 11.990 19.664 -14.958 1.00 7.55 204 TYR A C 1
ATOM 1257 O O . TYR A 1 166 ? 11.353 20.561 -15.551 1.00 9.30 204 TYR A O 1
ATOM 1266 N N . ASP A 1 167 ? 11.406 18.749 -14.226 1.00 7.83 205 ASP A N 1
ATOM 1267 C CA . ASP A 1 167 ? 9.979 18.779 -13.965 1.00 7.75 205 ASP A CA 1
ATOM 1268 C C . ASP A 1 167 ? 9.654 19.515 -12.679 1.00 8.62 205 ASP A C 1
ATOM 1269 O O . ASP A 1 167 ? 8.552 20.147 -12.535 1.00 9.34 205 ASP A O 1
ATOM 1274 N N . THR A 1 168 ? 10.569 19.424 -11.713 1.00 7.56 206 THR A N 1
ATOM 1275 C CA . THR A 1 168 ? 10.341 19.989 -10.385 1.00 8.16 206 THR A CA 1
ATOM 1276 C C . THR A 1 168 ? 11.644 20.509 -9.808 1.00 7.76 206 THR A C 1
ATOM 1277 O O . THR A 1 168 ? 12.673 19.873 -10.014 1.00 7.44 206 THR A O 1
ATOM 1281 N N . VAL A 1 169 ? 11.584 21.646 -9.100 1.00 8.25 207 VAL A N 1
ATOM 1282 C CA . VAL A 1 169 ? 12.783 22.104 -8.409 1.00 8.10 207 VAL A CA 1
ATOM 1283 C C . VAL A 1 169 ? 12.498 21.899 -6.979 1.00 7.05 207 VAL A C 1
ATOM 1284 O O . VAL A 1 169 ? 11.375 22.190 -6.487 1.00 8.32 207 VAL A O 1
ATOM 1288 N N . TYR A 1 170 ? 13.446 21.294 -6.266 1.00 6.97 208 TYR A N 1
ATOM 1289 C CA . TYR A 1 170 ? 13.318 21.253 -4.791 1.00 7.20 208 TYR A CA 1
ATOM 1290 C C . TYR A 1 170 ? 14.530 22.070 -4.270 1.00 6.33 208 TYR A C 1
ATOM 1291 O O . TYR A 1 170 ? 15.686 21.743 -4.612 1.00 7.34 208 TYR A O 1
ATOM 1300 N N . TYR A 1 171 ? 14.266 23.119 -3.461 1.00 5.68 209 TYR A N 1
ATOM 1301 C CA . TYR A 1 171 ? 15.304 23.963 -2.886 1.00 4.86 209 TYR A CA 1
ATOM 1302 C C . TYR A 1 171 ? 15.609 23.470 -1.477 1.00 5.49 209 TYR A C 1
ATOM 1303 O O . TYR A 1 171 ? 14.762 23.582 -0.584 1.00 5.27 209 TYR A O 1
ATOM 1312 N N . ILE A 1 172 ? 16.752 22.779 -1.351 1.00 4.04 210 ILE A N 1
ATOM 1313 C CA . ILE A 1 172 ? 17.188 22.318 -0.054 1.00 4.03 210 ILE A CA 1
ATOM 1314 C C . ILE A 1 172 ? 18.132 23.372 0.542 1.00 5.15 210 ILE A C 1
ATOM 1315 O O . ILE A 1 172 ? 19.310 23.519 0.102 1.00 4.14 210 ILE A O 1
ATOM 1320 N N . GLY A 1 173 ? 17.628 24.075 1.563 1.00 4.66 211 GLY A N 1
ATOM 1321 C CA . GLY A 1 173 ? 18.467 25.052 2.231 1.00 4.70 211 GLY A CA 1
ATOM 1322 C C . GLY A 1 173 ? 19.034 24.370 3.459 1.00 4.78 211 GLY A C 1
ATOM 1323 O O . GLY A 1 173 ? 18.261 24.000 4.350 1.00 5.57 211 GLY A O 1
ATOM 1324 N N . GLU A 1 174 ? 20.371 24.180 3.464 1.00 4.57 212 GLU A N 1
ATOM 1325 C CA . GLU A 1 174 ? 20.991 23.538 4.651 1.00 4.58 212 GLU A CA 1
ATOM 1326 C C . GLU A 1 174 ? 21.565 24.648 5.531 1.00 5.20 212 GLU A C 1
ATOM 1327 O O . GLU A 1 174 ? 22.205 25.591 5.018 1.00 5.71 212 GLU A O 1
ATOM 1333 N N . SER A 1 175 ? 21.307 24.559 6.838 1.00 5.67 213 SER A N 1
ATOM 1334 C CA . SER A 1 175 ? 21.820 25.625 7.736 1.00 5.63 213 SER A CA 1
ATOM 1335 C C . SER A 1 175 ? 22.441 25.008 8.976 1.00 5.97 213 SER A C 1
ATOM 1336 O O . SER A 1 175 ? 21.874 24.072 9.550 1.00 6.43 213 SER A O 1
ATOM 1339 N N . ASP A 1 176 ? 23.586 25.530 9.361 1.00 5.21 214 ASP A N 1
ATOM 1340 C CA . ASP A 1 176 ? 24.272 25.109 10.599 1.00 5.84 214 ASP A CA 1
ATOM 1341 C C . ASP A 1 176 ? 23.921 26.073 11.720 1.00 5.76 214 ASP A C 1
ATOM 1342 O O . ASP A 1 176 ? 23.867 27.324 11.498 1.00 6.47 214 ASP A O 1
ATOM 1347 N N . HIS A 1 177 ? 23.661 25.525 12.902 1.00 5.54 215 HIS A N 1
ATOM 1348 C CA . HIS A 1 177 ? 23.298 26.380 14.026 1.00 5.67 215 HIS A CA 1
ATOM 1349 C C . HIS A 1 177 ? 24.144 26.018 15.211 1.00 5.48 215 HIS A C 1
ATOM 1350 O O . HIS A 1 177 ? 24.638 24.907 15.242 1.00 5.15 215 HIS A O 1
ATOM 1357 N N . TYR A 1 178 ? 24.280 26.940 16.190 1.00 5.90 216 TYR A N 1
ATOM 1358 C CA . TYR A 1 178 ? 25.224 26.780 17.309 1.00 5.83 216 TYR A CA 1
ATOM 1359 C C . TYR A 1 178 ? 24.533 27.059 18.624 1.00 6.81 216 TYR A C 1
ATOM 1360 O O . TYR A 1 178 ? 24.786 28.055 19.304 1.00 7.05 216 TYR A O 1
ATOM 1369 N N . ILE A 1 179 ? 23.618 26.147 18.958 1.00 6.41 217 ILE A N 1
ATOM 1370 C CA . ILE A 1 179 ? 22.828 26.390 20.145 1.00 7.07 217 ILE A CA 1
ATOM 1371 C C . ILE A 1 179 ? 23.641 26.064 21.378 1.00 6.93 217 ILE A C 1
ATOM 1372 O O . ILE A 1 179 ? 24.221 24.977 21.463 1.00 7.02 217 ILE A O 1
ATOM 1377 N N . PRO A 1 180 ? 23.728 27.031 22.358 1.00 8.11 218 PRO A N 1
ATOM 1378 C CA . PRO A 1 180 ? 24.504 26.742 23.563 1.00 8.42 218 PRO A CA 1
ATOM 1379 C C . PRO A 1 180 ? 23.932 25.554 24.369 1.00 8.80 218 PRO A C 1
ATOM 1380 O O . PRO A 1 180 ? 22.683 25.261 24.391 1.00 8.24 218 PRO A O 1
ATOM 1384 N N . LYS A 1 181 ? 24.837 24.850 25.033 1.00 9.63 219 LYS A N 1
ATOM 1385 C CA . LYS A 1 181 ? 24.511 23.646 25.814 1.00 10.78 219 LYS A CA 1
ATOM 1386 C C . LYS A 1 181 ? 24.915 23.779 27.276 1.00 10.48 219 LYS A C 1
ATOM 1387 O O . LYS A 1 181 ? 25.955 24.394 27.601 1.00 11.49 219 LYS A O 1
ATOM 1393 N N . ASP A 1 182 ? 24.101 23.185 28.141 1.00 9.92 220 ASP A N 1
ATOM 1394 C CA . ASP A 1 182 ? 24.484 23.020 29.568 1.00 9.47 220 ASP A CA 1
ATOM 1395 C C . ASP A 1 182 ? 25.591 21.898 29.615 1.00 11.75 220 ASP A C 1
ATOM 1396 O O . ASP A 1 182 ? 25.753 21.171 28.612 1.00 12.38 220 ASP A O 1
ATOM 1401 N N . GLU A 1 183 ? 26.294 21.747 30.723 0.25 11.32 221 GLU A N 1
ATOM 1402 C CA . GLU A 1 183 ? 27.339 20.740 30.789 0.25 12.62 221 GLU A CA 1
ATOM 1403 C C . GLU A 1 183 ? 26.841 19.334 30.441 0.25 12.56 221 GLU A C 1
ATOM 1404 O O . GLU A 1 183 ? 27.596 18.512 29.904 0.25 12.29 221 GLU A O 1
ATOM 1410 N N . ASP A 1 184 ? 25.574 19.052 30.724 1.00 12.88 222 ASP A N 1
ATOM 1411 C CA . ASP A 1 184 ? 24.990 17.711 30.423 1.00 13.99 222 ASP A CA 1
ATOM 1412 C C . ASP A 1 184 ? 24.558 17.515 28.940 1.00 14.43 222 ASP A C 1
ATOM 1413 O O . ASP A 1 184 ? 23.958 16.455 28.594 1.00 16.11 222 ASP A O 1
ATOM 1418 N N . GLY A 1 185 ? 24.772 18.522 28.098 1.00 13.93 223 GLY A N 1
ATOM 1419 C CA . GLY A 1 185 ? 24.395 18.381 26.695 1.00 12.91 223 GLY A CA 1
ATOM 1420 C C . GLY A 1 185 ? 23.035 18.879 26.290 1.00 11.94 223 GLY A C 1
ATOM 1421 O O . GLY A 1 185 ? 22.674 18.853 25.102 1.00 13.43 223 GLY A O 1
ATOM 1422 N N . THR A 1 186 ? 22.271 19.330 27.257 1.00 10.58 224 THR A N 1
ATOM 1423 C CA . THR A 1 186 ? 20.942 19.822 26.946 1.00 9.74 224 THR A CA 1
ATOM 1424 C C . THR A 1 186 ? 21.059 21.232 26.456 1.00 8.60 224 THR A C 1
ATOM 1425 O O . THR A 1 186 ? 22.049 21.962 26.768 1.00 11.20 224 THR A O 1
ATOM 1429 N N . TYR A 1 187 ? 20.076 21.676 25.695 1.00 8.10 225 TYR A N 1
ATOM 1430 C CA . TYR A 1 187 ? 20.227 23.025 25.108 1.00 7.34 225 TYR A CA 1
ATOM 1431 C C . TYR A 1 187 ? 19.590 24.157 25.893 1.00 7.67 225 TYR A C 1
ATOM 1432 O O . TYR A 1 187 ? 18.585 23.983 26.559 1.00 7.74 225 TYR A O 1
ATOM 1441 N N . MET A 1 188 ? 20.225 25.298 25.781 1.00 7.35 226 MET A N 1
ATOM 1442 C CA . MET A 1 188 ? 19.736 26.492 26.429 1.00 7.44 226 MET A CA 1
ATOM 1443 C C . MET A 1 188 ? 18.679 27.237 25.614 1.00 7.79 226 MET A C 1
ATOM 1444 O O . MET A 1 188 ? 18.671 27.222 24.363 1.00 8.78 226 MET A O 1
ATOM 1449 N N . ARG A 1 189 ? 17.811 27.944 26.336 1.00 8.85 227 ARG A N 1
ATOM 1450 C CA . ARG A 1 189 ? 16.735 28.714 25.725 1.00 9.92 227 ARG A CA 1
ATOM 1451 C C . ARG A 1 189 ? 16.883 30.168 26.145 1.00 10.17 227 ARG A C 1
ATOM 1452 O O . ARG A 1 189 ? 17.340 30.419 27.251 1.00 10.43 227 ARG A O 1
ATOM 1460 N N . PHE A 1 190 ? 16.492 31.125 25.289 1.00 10.39 228 PHE A N 1
ATOM 1461 C CA . PHE A 1 190 ? 16.635 32.527 25.588 1.00 10.92 228 PHE A CA 1
ATOM 1462 C C . PHE A 1 190 ? 15.366 33.298 25.255 1.00 10.93 228 PHE A C 1
ATOM 1463 O O . PHE A 1 190 ? 14.522 32.788 24.548 1.00 12.24 228 PHE A O 1
ATOM 1471 N N . SER A 1 191 ? 15.222 34.520 25.770 0.50 10.20 229 SER A N 1
ATOM 1472 C CA . SER A 1 191 ? 13.993 35.248 25.521 0.50 10.82 229 SER A CA 1
ATOM 1473 C C . SER A 1 191 ? 13.952 35.996 24.207 0.50 10.33 229 SER A C 1
ATOM 1474 O O . SER A 1 191 ? 12.889 36.331 23.736 0.50 9.93 229 SER A O 1
ATOM 1477 N N . ASP A 1 192 ? 15.109 36.172 23.590 1.00 10.93 230 ASP A N 1
ATOM 1478 C CA . ASP A 1 192 ? 15.217 36.922 22.357 1.00 11.43 230 ASP A CA 1
ATOM 1479 C C . ASP A 1 192 ? 16.609 36.658 21.780 1.00 11.79 230 ASP A C 1
ATOM 1480 O O . ASP A 1 192 ? 17.439 36.044 22.443 1.00 11.86 230 ASP A O 1
ATOM 1485 N N . PRO A 1 193 ? 16.899 37.089 20.564 1.00 11.57 231 PRO A N 1
ATOM 1486 C CA . PRO A 1 193 ? 18.218 36.814 19.985 1.00 12.00 231 PRO A CA 1
ATOM 1487 C C . PRO A 1 193 ? 19.360 37.437 20.740 1.00 11.68 231 PRO A C 1
ATOM 1488 O O . PRO A 1 193 ? 20.398 36.820 20.965 1.00 11.65 231 PRO A O 1
ATOM 1492 N N . SER A 1 194 ? 19.202 38.689 21.118 1.00 11.19 232 SER A N 1
ATOM 1493 C CA . SER A 1 194 ? 20.287 39.336 21.790 1.00 12.09 232 SER A CA 1
ATOM 1494 C C . SER A 1 194 ? 20.684 38.662 23.072 1.00 11.50 232 SER A C 1
ATOM 1495 O O . SER A 1 194 ? 21.872 38.513 23.379 1.00 12.00 232 SER A O 1
ATOM 1498 N N . GLU A 1 195 ? 19.706 38.220 23.853 1.00 11.82 233 GLU A N 1
ATOM 1499 C CA . GLU A 1 195 ? 20.079 37.607 25.113 1.00 12.50 233 GLU A CA 1
ATOM 1500 C C . GLU A 1 195 ? 21.077 36.400 24.958 1.00 12.10 233 GLU A C 1
ATOM 1501 O O . GLU A 1 195 ? 21.987 36.183 25.760 1.00 13.49 233 GLU A O 1
ATOM 1507 N N . GLY A 1 196 ? 20.864 35.600 23.945 1.00 11.61 234 GLY A N 1
ATOM 1508 C CA . GLY A 1 196 ? 21.679 34.428 23.766 1.00 11.16 234 GLY A CA 1
ATOM 1509 C C . GLY A 1 196 ? 22.921 34.641 22.940 1.00 11.01 234 GLY A C 1
ATOM 1510 O O . GLY A 1 196 ? 23.656 33.699 22.719 1.00 10.77 234 GLY A O 1
ATOM 1511 N N . TYR A 1 197 ? 23.234 35.870 22.584 1.00 10.10 235 TYR A N 1
ATOM 1512 C CA . TYR A 1 197 ? 24.388 36.137 21.742 1.00 9.73 235 TYR A CA 1
ATOM 1513 C C . TYR A 1 197 ? 25.737 35.700 22.323 1.00 10.04 235 TYR A C 1
ATOM 1514 O O . TYR A 1 197 ? 26.481 34.907 21.687 1.00 10.33 235 TYR A O 1
ATOM 1523 N N . GLU A 1 198 ? 26.093 36.174 23.536 1.00 10.34 236 GLU A N 1
ATOM 1524 C CA . GLU A 1 198 ? 27.378 35.767 24.057 1.00 10.69 236 GLU A CA 1
ATOM 1525 C C . GLU A 1 198 ? 27.527 34.258 24.199 1.00 9.71 236 GLU A C 1
ATOM 1526 O O . GLU A 1 198 ? 28.612 33.699 23.936 1.00 9.89 236 GLU A O 1
ATOM 1532 N N . ASP A 1 199 ? 26.489 33.572 24.643 1.00 9.02 237 ASP A N 1
ATOM 1533 C CA . ASP A 1 199 ? 26.619 32.117 24.775 1.00 8.78 237 ASP A CA 1
ATOM 1534 C C . ASP A 1 199 ? 26.725 31.488 23.358 1.00 8.41 237 ASP A C 1
ATOM 1535 O O . ASP A 1 199 ? 27.450 30.501 23.163 1.00 9.74 237 ASP A O 1
ATOM 1540 N N . MET A 1 200 ? 26.000 32.031 22.398 1.00 7.29 238 MET A N 1
ATOM 1541 C CA . MET A 1 200 ? 26.084 31.449 21.050 1.00 7.58 238 MET A CA 1
ATOM 1542 C C . MET A 1 200 ? 27.446 31.619 20.472 1.00 8.06 238 MET A C 1
ATOM 1543 O O . MET A 1 200 ? 27.971 30.686 19.795 1.00 8.26 238 MET A O 1
ATOM 1548 N N . VAL A 1 201 ? 28.066 32.772 20.700 1.00 7.77 239 VAL A N 1
ATOM 1549 C CA . VAL A 1 201 ? 29.464 32.992 20.181 1.00 7.96 239 VAL A CA 1
ATOM 1550 C C . VAL A 1 201 ? 30.414 31.935 20.664 1.00 8.74 239 VAL A C 1
ATOM 1551 O O . VAL A 1 201 ? 31.267 31.478 19.899 1.00 8.78 239 VAL A O 1
ATOM 1555 N N . ALA A 1 202 ? 30.279 31.521 21.927 1.00 8.51 240 ALA A N 1
ATOM 1556 C CA . ALA A 1 202 ? 31.168 30.530 22.456 1.00 8.95 240 ALA A CA 1
ATOM 1557 C C . ALA A 1 202 ? 31.033 29.232 21.701 1.00 7.82 240 ALA A C 1
ATOM 1558 O O . ALA A 1 202 ? 32.039 28.556 21.486 1.00 9.43 240 ALA A O 1
ATOM 1560 N N . VAL A 1 203 ? 29.836 28.862 21.354 1.00 6.62 241 VAL A N 1
ATOM 1561 C CA . VAL A 1 203 ? 29.656 27.656 20.529 1.00 6.63 241 VAL A CA 1
ATOM 1562 C C . VAL A 1 203 ? 30.200 27.889 19.094 1.00 6.52 241 VAL A C 1
ATOM 1563 O O . VAL A 1 203 ? 30.918 27.045 18.548 1.00 6.72 241 VAL A O 1
ATOM 1567 N N . MET A 1 204 ? 29.865 29.039 18.474 1.00 6.37 242 MET A N 1
ATOM 1568 C CA . MET A 1 204 ? 30.399 29.364 17.128 1.00 6.03 242 MET A CA 1
ATOM 1569 C C . MET A 1 204 ? 31.916 29.202 17.084 1.00 6.03 242 MET A C 1
ATOM 1570 O O . MET A 1 204 ? 32.519 28.709 16.101 1.00 6.17 242 MET A O 1
ATOM 1575 N N . ASP A 1 205 ? 32.595 29.656 18.144 1.00 5.96 243 ASP A N 1
ATOM 1576 C CA . ASP A 1 205 ? 34.078 29.591 18.189 1.00 7.69 243 ASP A CA 1
ATOM 1577 C C . ASP A 1 205 ? 34.626 28.219 18.102 1.00 6.92 243 ASP A C 1
ATOM 1578 O O . ASP A 1 205 ? 35.804 28.000 17.738 1.00 7.22 243 ASP A O 1
ATOM 1583 N N . THR A 1 206 ? 33.802 27.239 18.472 1.00 5.94 244 THR A N 1
ATOM 1584 C CA . THR A 1 206 ? 34.267 25.846 18.353 1.00 6.33 244 THR A CA 1
ATOM 1585 C C . THR A 1 206 ? 34.154 25.283 16.945 1.00 6.31 244 THR A C 1
ATOM 1586 O O . THR A 1 206 ? 34.747 24.224 16.661 1.00 6.96 244 THR A O 1
ATOM 1590 N N . LEU A 1 207 ? 33.434 25.992 16.061 1.00 6.06 245 LEU A N 1
ATOM 1591 C CA . LEU A 1 207 ? 33.146 25.598 14.691 1.00 6.23 245 LEU A CA 1
ATOM 1592 C C . LEU A 1 207 ? 32.321 24.308 14.593 1.00 7.40 245 LEU A C 1
ATOM 1593 O O . LEU A 1 207 ? 32.165 23.748 13.505 1.00 9.22 245 LEU A O 1
ATOM 1598 N N . ILE A 1 208 ? 31.802 23.836 15.736 1.00 6.28 246 ILE A N 1
ATOM 1599 C CA . ILE A 1 208 ? 30.979 22.594 15.748 1.00 5.80 246 ILE A CA 1
ATOM 1600 C C . ILE A 1 208 ? 29.513 22.962 15.873 1.00 5.52 246 ILE A C 1
ATOM 1601 O O . ILE A 1 208 ? 29.115 23.468 16.918 1.00 6.81 246 ILE A O 1
ATOM 1606 N N . PRO A 1 209 ? 28.715 22.755 14.830 1.00 5.54 247 PRO A N 1
ATOM 1607 C CA . PRO A 1 209 ? 27.275 23.093 14.912 1.00 5.09 247 PRO A CA 1
ATOM 1608 C C . PRO A 1 209 ? 26.630 22.136 15.866 1.00 5.49 247 PRO A C 1
ATOM 1609 O O . PRO A 1 209 ? 27.017 20.974 15.914 1.00 6.70 247 PRO A O 1
ATOM 1613 N N . SER A 1 210 ? 25.613 22.587 16.589 1.00 5.37 248 SER A N 1
ATOM 1614 C CA . SER A 1 210 ? 24.773 21.708 17.397 1.00 5.31 248 SER A CA 1
ATOM 1615 C C . SER A 1 210 ? 23.767 20.956 16.493 1.00 5.77 248 SER A C 1
ATOM 1616 O O . SER A 1 210 ? 23.417 19.810 16.763 1.00 6.70 248 SER A O 1
ATOM 1619 N N . HIS A 1 211 ? 23.297 21.661 15.479 1.00 5.66 249 HIS A N 1
ATOM 1620 C CA . HIS A 1 211 ? 22.318 21.197 14.485 1.00 5.93 249 HIS A CA 1
ATOM 1621 C C . HIS A 1 211 ? 22.728 21.622 13.131 1.00 5.83 249 HIS A C 1
ATOM 1622 O O . HIS A 1 211 ? 23.266 22.721 12.932 1.00 5.66 249 HIS A O 1
ATOM 1629 N N . ILE A 1 212 ? 22.437 20.774 12.132 1.00 4.67 250 ILE A N 1
ATOM 1630 C CA . ILE A 1 212 ? 22.686 21.068 10.717 1.00 4.94 250 ILE A CA 1
ATOM 1631 C C . ILE A 1 212 ? 21.388 20.533 10.084 1.00 4.73 250 ILE A C 1
ATOM 1632 O O . ILE A 1 212 ? 21.147 19.332 10.090 1.00 5.31 250 ILE A O 1
ATOM 1637 N N . VAL A 1 213 ? 20.588 21.438 9.539 1.00 3.74 251 VAL A N 1
ATOM 1638 C CA . VAL A 1 213 ? 19.258 21.069 9.140 1.00 4.90 251 VAL A CA 1
ATOM 1639 C C . VAL A 1 213 ? 18.841 21.513 7.772 1.00 3.70 251 VAL A C 1
ATOM 1640 O O . VAL A 1 213 ? 19.446 22.406 7.218 1.00 4.65 251 VAL A O 1
ATOM 1644 N N . PHE A 1 214 ? 17.827 20.823 7.248 1.00 4.70 252 PHE A N 1
ATOM 1645 C CA . PHE A 1 214 ? 17.242 21.257 5.943 1.00 3.62 252 PHE A CA 1
ATOM 1646 C C . PHE A 1 214 ? 15.874 21.842 6.300 1.00 4.59 252 PHE A C 1
ATOM 1647 O O . PHE A 1 214 ? 15.149 21.279 7.064 1.00 4.95 252 PHE A O 1
ATOM 1655 N N . ASN A 1 215 ? 15.509 22.949 5.639 1.00 4.61 253 ASN A N 1
ATOM 1656 C CA . ASN A 1 215 ? 14.211 23.587 5.902 1.00 5.82 253 ASN A CA 1
ATOM 1657 C C . ASN A 1 215 ? 14.011 23.989 7.345 1.00 5.94 253 ASN A C 1
ATOM 1658 O O . ASN A 1 215 ? 12.866 24.051 7.830 1.00 6.49 253 ASN A O 1
ATOM 1663 N N . GLY A 1 216 ? 15.119 24.258 8.003 1.00 6.24 254 GLY A N 1
ATOM 1664 C CA . GLY A 1 216 ? 14.993 24.864 9.307 1.00 6.40 254 GLY A CA 1
ATOM 1665 C C . GLY A 1 216 ? 14.743 23.999 10.512 1.00 7.29 254 GLY A C 1
ATOM 1666 O O . GLY A 1 216 ? 14.714 24.569 11.650 1.00 7.95 254 GLY A O 1
ATOM 1667 N N . ALA A 1 217 ? 14.620 22.692 10.356 1.00 6.16 255 ALA A N 1
ATOM 1668 C CA . ALA A 1 217 ? 14.413 21.896 11.521 1.00 5.97 255 ALA A CA 1
ATOM 1669 C C . ALA A 1 217 ? 14.791 20.457 11.251 1.00 6.17 255 ALA A C 1
ATOM 1670 O O . ALA A 1 217 ? 14.657 20.012 10.122 1.00 6.30 255 ALA A O 1
ATOM 1672 N N . VAL A 1 218 ? 15.158 19.755 12.318 1.00 5.83 256 VAL A N 1
ATOM 1673 C CA . VAL A 1 218 ? 15.426 18.328 12.204 1.00 6.44 256 VAL A CA 1
ATOM 1674 C C . VAL A 1 218 ? 14.097 17.681 11.815 1.00 6.08 256 VAL A C 1
ATOM 1675 O O . VAL A 1 218 ? 13.031 17.950 12.416 1.00 6.99 256 VAL A O 1
ATOM 1679 N N . GLY A 1 219 ? 14.151 16.817 10.820 1.00 6.72 257 GLY A N 1
ATOM 1680 C CA . GLY A 1 219 ? 12.936 16.146 10.388 1.00 6.68 257 GLY A CA 1
ATOM 1681 C C . GLY A 1 219 ? 11.939 16.957 9.577 1.00 6.91 257 GLY A C 1
ATOM 1682 O O . GLY A 1 219 ? 10.884 16.415 9.235 1.00 8.53 257 GLY A O 1
ATOM 1683 N N . ALA A 1 220 ? 12.294 18.185 9.198 1.00 7.45 258 ALA A N 1
ATOM 1684 C CA . ALA A 1 220 ? 11.332 18.987 8.461 1.00 7.74 258 ALA A CA 1
ATOM 1685 C C . ALA A 1 220 ? 10.881 18.301 7.211 1.00 7.92 258 ALA A C 1
ATOM 1686 O O . ALA A 1 220 ? 9.676 18.367 6.853 1.00 8.40 258 ALA A O 1
ATOM 1688 N N . LEU A 1 221 ? 11.820 17.624 6.515 1.00 8.17 259 LEU A N 1
ATOM 1689 C CA . LEU A 1 221 ? 11.457 17.002 5.242 1.00 7.69 259 LEU A CA 1
ATOM 1690 C C . LEU A 1 221 ? 11.529 15.495 5.297 1.00 8.11 259 LEU A C 1
ATOM 1691 O O . LEU A 1 221 ? 11.831 14.831 4.295 1.00 7.66 259 LEU A O 1
ATOM 1696 N N . THR A 1 222 ? 11.237 14.930 6.481 1.00 9.86 260 THR A N 1
ATOM 1697 C CA . THR A 1 222 ? 11.130 13.474 6.674 1.00 11.73 260 THR A CA 1
ATOM 1698 C C . THR A 1 222 ? 9.738 13.158 7.187 1.00 13.45 260 THR A C 1
ATOM 1699 O O . THR A 1 222 ? 9.018 14.048 7.629 1.00 15.13 260 THR A O 1
ATOM 1703 N N . GLY A 1 223 ? 9.369 11.894 7.091 1.00 15.49 261 GLY A N 1
ATOM 1704 C CA . GLY A 1 223 ? 8.058 11.492 7.565 1.00 17.35 261 GLY A CA 1
ATOM 1705 C C . GLY A 1 223 ? 6.946 12.235 6.839 1.00 17.80 261 GLY A C 1
ATOM 1706 O O . GLY A 1 223 ? 6.871 12.144 5.623 1.00 19.22 261 GLY A O 1
ATOM 1707 N N . GLU A 1 224 ? 6.093 12.968 7.543 0.50 17.81 262 GLU A N 1
ATOM 1708 C CA . GLU A 1 224 ? 4.991 13.688 6.914 0.50 17.72 262 GLU A CA 1
ATOM 1709 C C . GLU A 1 224 ? 5.448 14.782 5.962 0.50 17.46 262 GLU A C 1
ATOM 1710 O O . GLU A 1 224 ? 4.723 15.227 5.088 0.50 17.64 262 GLU A O 1
ATOM 1716 N N . GLY A 1 225 ? 6.664 15.250 6.149 1.00 17.17 263 GLY A N 1
ATOM 1717 C CA . GLY A 1 225 ? 7.167 16.297 5.270 1.00 15.04 263 GLY A CA 1
ATOM 1718 C C . GLY A 1 225 ? 8.060 15.712 4.151 1.00 12.98 263 GLY A C 1
ATOM 1719 O O . GLY A 1 225 ? 8.767 16.472 3.498 1.00 11.71 263 GLY A O 1
ATOM 1720 N N . ALA A 1 226 ? 8.035 14.383 3.965 1.00 12.86 264 ALA A N 1
ATOM 1721 C CA . ALA A 1 226 ? 8.876 13.794 2.885 1.00 12.68 264 ALA A CA 1
ATOM 1722 C C . ALA A 1 226 ? 8.538 14.431 1.546 1.00 12.29 264 ALA A C 1
ATOM 1723 O O . ALA A 1 226 ? 7.351 14.725 1.286 1.00 13.41 264 ALA A O 1
ATOM 1725 N N . LEU A 1 227 ? 9.547 14.618 0.686 1.00 11.35 265 LEU A N 1
ATOM 1726 C CA . LEU A 1 227 ? 9.358 15.158 -0.674 1.00 12.06 265 LEU A CA 1
ATOM 1727 C C . LEU A 1 227 ? 8.728 14.064 -1.527 1.00 12.43 265 LEU A C 1
ATOM 1728 O O . LEU A 1 227 ? 8.852 12.878 -1.205 1.00 12.53 265 LEU A O 1
ATOM 1733 N N . LYS A 1 228 ? 8.007 14.449 -2.581 1.00 12.16 266 LYS A N 1
ATOM 1734 C CA . LYS A 1 228 ? 7.405 13.423 -3.434 1.00 12.24 266 LYS A CA 1
ATOM 1735 C C . LYS A 1 228 ? 7.843 13.554 -4.864 1.00 11.43 266 LYS A C 1
ATOM 1736 O O . LYS A 1 228 ? 8.209 14.632 -5.339 1.00 12.66 266 LYS A O 1
ATOM 1742 N N . ALA A 1 229 ? 7.797 12.416 -5.561 1.00 9.86 267 ALA A N 1
ATOM 1743 C CA . ALA A 1 229 ? 8.116 12.390 -6.951 1.00 8.34 267 ALA A CA 1
ATOM 1744 C C . ALA A 1 229 ? 7.602 11.096 -7.572 1.00 8.26 267 ALA A C 1
ATOM 1745 O O . ALA A 1 229 ? 7.087 10.254 -6.901 1.00 8.70 267 ALA A O 1
ATOM 1747 N N . LYS A 1 230 ? 7.666 11.020 -8.895 1.00 8.10 268 LYS A N 1
ATOM 1748 C CA . LYS A 1 230 ? 7.260 9.808 -9.602 1.00 8.32 268 LYS A CA 1
ATOM 1749 C C . LYS A 1 230 ? 8.449 9.305 -10.441 1.00 7.02 268 LYS A C 1
ATOM 1750 O O . LYS A 1 230 ? 9.307 10.083 -10.840 1.00 7.40 268 LYS A O 1
ATOM 1756 N N . VAL A 1 231 ? 8.445 8.020 -10.747 1.00 7.45 269 VAL A N 1
ATOM 1757 C CA . VAL A 1 231 ? 9.477 7.457 -11.611 1.00 6.85 269 VAL A CA 1
ATOM 1758 C C . VAL A 1 231 ? 9.382 8.224 -12.935 1.00 6.75 269 VAL A C 1
ATOM 1759 O O . VAL A 1 231 ? 8.267 8.495 -13.488 1.00 7.00 269 VAL A O 1
ATOM 1763 N N . GLY A 1 232 ? 10.551 8.594 -13.438 1.00 6.79 270 GLY A N 1
ATOM 1764 C CA . GLY A 1 232 ? 10.678 9.374 -14.675 1.00 6.51 270 GLY A CA 1
ATOM 1765 C C . GLY A 1 232 ? 10.860 10.875 -14.447 1.00 6.36 270 GLY A C 1
ATOM 1766 O O . GLY A 1 232 ? 11.288 11.569 -15.326 1.00 6.40 270 GLY A O 1
ATOM 1767 N N . ASP A 1 233 ? 10.512 11.377 -13.258 1.00 6.36 271 ASP A N 1
ATOM 1768 C CA . ASP A 1 233 ? 10.626 12.806 -12.983 1.00 6.03 271 ASP A CA 1
ATOM 1769 C C . ASP A 1 233 ? 12.107 13.241 -12.975 1.00 5.87 271 ASP A C 1
ATOM 1770 O O . ASP A 1 233 ? 12.923 12.556 -12.386 1.00 5.59 271 ASP A O 1
ATOM 1775 N N . ASN A 1 234 ? 12.379 14.376 -13.594 1.00 5.90 272 ASN A N 1
ATOM 1776 C CA . ASN A 1 234 ? 13.730 15.010 -13.545 1.00 5.94 272 ASN A CA 1
ATOM 1777 C C . ASN A 1 234 ? 13.583 16.074 -12.449 1.00 6.13 272 ASN A C 1
ATOM 1778 O O . ASN A 1 234 ? 12.807 17.048 -12.580 1.00 6.32 272 ASN A O 1
ATOM 1783 N N . VAL A 1 235 ? 14.286 15.904 -11.350 1.00 5.68 273 VAL A N 1
ATOM 1784 C CA . VAL A 1 235 ? 14.162 16.834 -10.229 1.00 5.76 273 VAL A CA 1
ATOM 1785 C C . VAL A 1 235 ? 15.476 17.566 -10.130 1.00 5.32 273 VAL A C 1
ATOM 1786 O O . VAL A 1 235 ? 16.544 16.934 -10.148 1.00 6.15 273 VAL A O 1
ATOM 1790 N N . LEU A 1 236 ? 15.404 18.898 -10.036 1.00 5.61 274 LEU A N 1
ATOM 1791 C CA . LEU A 1 236 ? 16.595 19.687 -9.813 1.00 5.46 274 LEU A CA 1
ATOM 1792 C C . LEU A 1 236 ? 16.684 20.008 -8.314 1.00 5.25 274 LEU A C 1
ATOM 1793 O O . LEU A 1 236 ? 15.806 20.721 -7.772 1.00 5.83 274 LEU A O 1
ATOM 1798 N N . PHE A 1 237 ? 17.691 19.455 -7.637 1.00 4.42 275 PHE A N 1
ATOM 1799 C CA . PHE A 1 237 ? 17.900 19.749 -6.234 1.00 3.73 275 PHE A CA 1
ATOM 1800 C C . PHE A 1 237 ? 18.866 20.909 -6.174 1.00 4.63 275 PHE A C 1
ATOM 1801 O O . PHE A 1 237 ? 20.067 20.701 -6.455 1.00 4.74 275 PHE A O 1
ATOM 1809 N N . VAL A 1 238 ? 18.374 22.093 -5.803 1.00 4.50 276 VAL A N 1
ATOM 1810 C CA . VAL A 1 238 ? 19.218 23.286 -5.642 1.00 4.28 276 VAL A CA 1
ATOM 1811 C C . VAL A 1 238 ? 19.544 23.290 -4.136 1.00 5.00 276 VAL A C 1
ATOM 1812 O O . VAL A 1 238 ? 18.652 23.253 -3.299 1.00 5.71 276 VAL A O 1
ATOM 1816 N N . HIS A 1 239 ? 20.825 23.331 -3.818 1.00 4.80 277 HIS A N 1
ATOM 1817 C CA . HIS A 1 239 ? 21.298 23.173 -2.439 1.00 4.94 277 HIS A CA 1
ATOM 1818 C C . HIS A 1 239 ? 22.124 24.316 -1.973 1.00 5.00 277 HIS A C 1
ATOM 1819 O O . HIS A 1 239 ? 23.169 24.567 -2.629 1.00 4.95 277 HIS A O 1
ATOM 1826 N N . SER A 1 240 ? 21.683 25.054 -0.932 1.00 3.82 278 SER A N 1
ATOM 1827 C CA . SER A 1 240 ? 22.515 26.165 -0.447 1.00 3.76 278 SER A CA 1
ATOM 1828 C C . SER A 1 240 ? 23.084 25.854 0.915 1.00 4.30 278 SER A C 1
ATOM 1829 O O . SER A 1 240 ? 22.464 25.105 1.676 1.00 4.40 278 SER A O 1
ATOM 1832 N N . GLN A 1 241 ? 24.233 26.480 1.207 1.00 4.07 279 GLN A N 1
ATOM 1833 C CA . GLN A 1 241 ? 24.820 26.368 2.550 1.00 3.82 279 GLN A CA 1
ATOM 1834 C C . GLN A 1 241 ? 25.563 27.691 2.644 1.00 4.80 279 GLN A C 1
ATOM 1835 O O . GLN A 1 241 ? 26.634 27.883 2.037 1.00 4.76 279 GLN A O 1
ATOM 1841 N N . PRO A 1 242 ? 25.005 28.662 3.384 1.00 4.62 280 PRO A N 1
ATOM 1842 C CA . PRO A 1 242 ? 25.630 29.983 3.482 1.00 5.09 280 PRO A CA 1
ATOM 1843 C C . PRO A 1 242 ? 26.891 30.159 4.324 1.00 5.49 280 PRO A C 1
ATOM 1844 O O . PRO A 1 242 ? 27.548 31.225 4.199 1.00 5.02 280 PRO A O 1
ATOM 1848 N N . ASN A 1 243 ? 27.195 29.161 5.169 1.00 5.39 281 ASN A N 1
ATOM 1849 C CA . ASN A 1 243 ? 28.281 29.346 6.125 1.00 5.10 281 ASN A CA 1
ATOM 1850 C C . ASN A 1 243 ? 29.162 28.138 6.294 1.00 4.93 281 ASN A C 1
ATOM 1851 O O . ASN A 1 243 ? 30.206 28.278 6.899 1.00 5.66 281 ASN A O 1
ATOM 1856 N N . ARG A 1 244 ? 28.797 26.943 5.812 1.00 5.21 282 ARG A N 1
ATOM 1857 C CA . ARG A 1 244 ? 29.608 25.754 6.125 1.00 4.97 282 ARG A CA 1
ATOM 1858 C C . ARG A 1 244 ? 29.429 24.780 4.987 1.00 5.14 282 ARG A C 1
ATOM 1859 O O . ARG A 1 244 ? 28.359 24.737 4.338 1.00 4.73 282 ARG A O 1
ATOM 1867 N N . ASP A 1 245 ? 30.502 24.023 4.724 1.00 3.53 283 ASP A N 1
ATOM 1868 C CA . ASP A 1 245 ? 30.424 23.047 3.612 1.00 3.60 283 ASP A CA 1
ATOM 1869 C C . ASP A 1 245 ? 29.371 21.917 3.856 1.00 4.43 283 ASP A C 1
ATOM 1870 O O . ASP A 1 245 ? 29.096 21.555 4.981 1.00 5.34 283 ASP A O 1
ATOM 1875 N N . SER A 1 246 ? 28.914 21.358 2.741 1.00 3.86 284 SER A N 1
ATOM 1876 C CA . SER A 1 246 ? 28.065 20.182 2.770 1.00 4.61 284 SER A CA 1
ATOM 1877 C C . SER A 1 246 ? 28.479 19.290 1.612 1.00 4.93 284 SER A C 1
ATOM 1878 O O . SER A 1 246 ? 29.188 19.699 0.651 1.00 4.83 284 SER A O 1
ATOM 1881 N N . ARG A 1 247 ? 28.055 18.022 1.725 1.00 4.58 285 ARG A N 1
ATOM 1882 C CA . ARG A 1 247 ? 28.367 17.001 0.682 1.00 4.70 285 ARG A CA 1
ATOM 1883 C C . ARG A 1 247 ? 27.068 16.193 0.414 1.00 4.87 285 ARG A C 1
ATOM 1884 O O . ARG A 1 247 ? 26.865 15.077 0.941 1.00 4.95 285 ARG A O 1
ATOM 1892 N N . PRO A 1 248 ? 26.208 16.751 -0.413 1.00 4.39 286 PRO A N 1
ATOM 1893 C CA . PRO A 1 248 ? 24.945 16.099 -0.722 1.00 5.05 286 PRO A CA 1
ATOM 1894 C C . PRO A 1 248 ? 25.056 14.785 -1.466 1.00 4.34 286 PRO A C 1
ATOM 1895 O O . PRO A 1 248 ? 25.93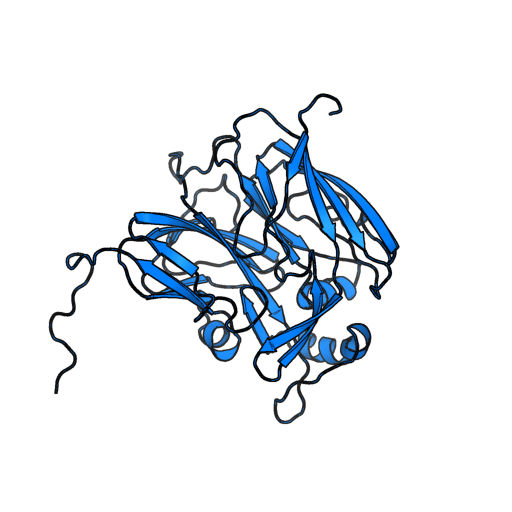9 14.604 -2.293 1.00 4.85 286 PRO A O 1
ATOM 1899 N N . HIS A 1 249 ? 24.112 13.890 -1.167 1.00 4.98 287 HIS A N 1
ATOM 1900 C CA . HIS A 1 249 ? 24.024 12.589 -1.781 1.00 4.57 287 HIS A CA 1
ATOM 1901 C C . HIS A 1 249 ? 22.618 12.142 -1.722 1.00 5.02 287 HIS A C 1
ATOM 1902 O O . HIS A 1 249 ? 21.960 12.348 -0.721 1.00 5.16 287 HIS A O 1
ATOM 1909 N N . LEU A 1 250 ? 22.126 11.527 -2.792 1.00 4.69 288 LEU A N 1
ATOM 1910 C CA . LEU A 1 250 ? 20.746 10.967 -2.846 1.00 4.91 288 LEU A CA 1
ATOM 1911 C C . LEU A 1 250 ? 20.922 9.440 -2.715 1.00 4.52 288 LEU A C 1
ATOM 1912 O O . LEU A 1 250 ? 21.445 8.765 -3.622 1.00 5.79 288 LEU A O 1
ATOM 1917 N N . ILE A 1 251 ? 20.513 8.904 -1.545 1.00 5.06 289 ILE A N 1
ATOM 1918 C CA . ILE A 1 251 ? 20.639 7.461 -1.227 1.00 5.62 289 ILE A CA 1
ATOM 1919 C C . ILE A 1 251 ? 19.732 6.645 -2.178 1.00 5.92 289 ILE A C 1
ATOM 1920 O O . ILE A 1 251 ? 18.487 6.816 -2.161 1.00 7.13 289 ILE A O 1
ATOM 1925 N N . GLY A 1 252 ? 20.346 5.763 -2.974 1.00 5.86 290 GLY A N 1
ATOM 1926 C CA . GLY A 1 252 ? 19.643 5.020 -3.994 1.00 6.05 290 GLY A CA 1
ATOM 1927 C C . GLY A 1 252 ? 19.658 5.686 -5.372 1.00 6.28 290 GLY A C 1
ATOM 1928 O O . GLY A 1 252 ? 19.121 5.109 -6.318 1.00 6.05 290 GLY A O 1
ATOM 1929 N N . GLY A 1 253 ? 20.192 6.888 -5.466 1.00 5.50 291 GLY A N 1
ATOM 1930 C CA . GLY A 1 253 ? 20.217 7.665 -6.716 1.00 6.36 291 GLY A CA 1
ATOM 1931 C C . GLY A 1 253 ? 21.621 8.158 -6.966 1.00 6.34 291 GLY A C 1
ATOM 1932 O O . GLY A 1 253 ? 22.651 7.665 -6.396 1.00 5.89 291 GLY A O 1
ATOM 1933 N N . HIS A 1 254 ? 21.646 9.162 -7.790 1.00 6.10 292 HIS A N 1
ATOM 1934 C CA . HIS A 1 254 ? 22.882 9.790 -8.260 1.00 5.95 292 HIS A CA 1
ATOM 1935 C C . HIS A 1 254 ? 22.568 11.229 -8.636 1.00 6.02 292 HIS A C 1
ATOM 1936 O O . HIS A 1 254 ? 21.410 11.648 -8.605 1.00 6.42 292 HIS A O 1
ATOM 1943 N N . GLY A 1 255 ? 23.631 11.947 -8.969 1.00 5.40 293 GLY A N 1
ATOM 1944 C CA . GLY A 1 255 ? 23.476 13.277 -9.554 1.00 4.32 293 GLY A CA 1
ATOM 1945 C C . GLY A 1 255 ? 23.716 13.006 -11.072 1.00 5.48 293 GLY A C 1
ATOM 1946 O O . GLY A 1 255 ? 24.838 12.747 -11.491 1.00 5.18 293 GLY A O 1
ATOM 1947 N N . ASP A 1 256 ? 22.669 13.068 -11.911 1.00 4.19 294 ASP A N 1
ATOM 1948 C CA . ASP A 1 256 ? 22.856 12.835 -13.342 1.00 4.62 294 ASP A CA 1
ATOM 1949 C C . ASP A 1 256 ? 23.721 13.914 -13.951 1.00 4.38 294 ASP A C 1
ATOM 1950 O O . ASP A 1 256 ? 24.668 13.642 -14.717 1.00 4.91 294 ASP A O 1
ATOM 1955 N N . LEU A 1 257 ? 23.398 15.153 -13.615 1.00 4.99 295 LEU A N 1
ATOM 1956 C CA . LEU A 1 257 ? 24.168 16.367 -14.034 1.00 4.51 295 LEU A CA 1
ATOM 1957 C C . LEU A 1 257 ? 24.291 17.231 -12.822 1.00 5.38 295 LEU A C 1
ATOM 1958 O O . LEU A 1 257 ? 23.290 17.554 -12.222 1.00 5.51 295 LEU A O 1
ATOM 1963 N N . VAL A 1 258 ? 25.486 17.635 -12.486 1.00 4.94 296 VAL A N 1
ATOM 1964 C CA . VAL A 1 258 ? 25.702 18.401 -11.254 1.00 4.66 296 VAL A CA 1
ATOM 1965 C C . VAL A 1 258 ? 26.599 19.562 -11.504 1.00 4.03 296 VAL A C 1
ATOM 1966 O O . VAL A 1 258 ? 27.682 19.417 -12.071 1.00 4.92 296 VAL A O 1
ATOM 1970 N N . TRP A 1 259 ? 26.149 20.726 -11.049 1.00 4.41 297 TRP A N 1
ATOM 1971 C CA . TRP A 1 259 ? 26.944 21.935 -11.085 1.00 4.43 297 TRP A CA 1
ATOM 1972 C C . TRP A 1 259 ? 27.269 22.164 -9.576 1.00 4.40 297 TRP A C 1
ATOM 1973 O O . TRP A 1 259 ? 26.553 22.925 -8.927 1.00 4.86 297 TRP A O 1
ATOM 1984 N N . GLU A 1 260 ? 28.322 21.557 -9.017 1.00 3.88 298 GLU A N 1
ATOM 1985 C CA . GLU A 1 260 ? 28.433 21.709 -7.581 1.00 4.08 298 GLU A CA 1
ATOM 1986 C C . GLU A 1 260 ? 28.763 23.115 -7.132 1.00 3.42 298 GLU A C 1
ATOM 1987 O O . GLU A 1 260 ? 28.407 23.478 -6.020 1.00 4.61 298 GLU A O 1
ATOM 1993 N N . THR A 1 261 ? 29.514 23.843 -7.948 1.00 3.59 299 THR A N 1
ATOM 1994 C CA . THR A 1 261 ? 29.767 25.262 -7.664 1.00 4.40 299 THR A CA 1
ATOM 1995 C C . THR A 1 261 ? 28.623 26.156 -8.100 1.00 4.10 299 THR A C 1
ATOM 1996 O O . THR A 1 261 ? 28.661 27.328 -7.891 1.00 4.64 299 THR A O 1
ATOM 2000 N N . GLY A 1 262 ? 27.606 25.549 -8.699 1.00 3.96 300 GLY A N 1
ATOM 2001 C CA . GLY A 1 262 ? 26.302 26.201 -9.029 1.00 4.27 300 GLY A CA 1
ATOM 2002 C C . GLY A 1 262 ? 26.166 27.219 -10.124 1.00 5.32 300 GLY A C 1
ATOM 2003 O O . GLY A 1 262 ? 25.184 27.916 -10.107 1.00 5.85 300 GLY A O 1
ATOM 2004 N N . LYS A 1 263 ? 27.080 27.286 -11.064 1.00 4.31 301 LYS A N 1
ATOM 2005 C CA . LYS A 1 263 ? 27.069 28.350 -12.087 1.00 5.10 301 LYS A CA 1
ATOM 2006 C C . LYS A 1 263 ? 26.916 27.682 -13.453 1.00 6.11 301 LYS A C 1
ATOM 2007 O O . LYS A 1 263 ? 27.768 26.945 -13.950 1.00 5.31 301 LYS A O 1
ATOM 2013 N N . PHE A 1 264 ? 25.742 27.924 -14.012 1.00 6.69 302 PHE A N 1
ATOM 2014 C CA . PHE A 1 264 ? 25.251 27.160 -15.167 1.00 7.07 302 PHE A CA 1
ATOM 2015 C C . PHE A 1 264 ? 25.969 27.174 -16.467 1.00 7.35 302 PHE A C 1
ATOM 2016 O O . PHE A 1 264 ? 25.755 26.211 -17.248 1.00 8.90 302 PHE A O 1
ATOM 2024 N N . HIS A 1 265 ? 26.854 28.153 -16.685 1.00 7.42 303 HIS A N 1
ATOM 2025 C CA . HIS A 1 265 ? 27.584 28.090 -17.951 1.00 8.33 303 HIS A CA 1
ATOM 2026 C C . HIS A 1 265 ? 28.786 27.191 -17.886 1.00 8.92 303 HIS A C 1
ATOM 2027 O O . HIS A 1 265 ? 29.407 26.864 -18.950 1.00 10.32 303 HIS A O 1
ATOM 2034 N N . ASN A 1 266 ? 29.121 26.755 -16.657 1.00 6.81 304 ASN A N 1
ATOM 2035 C CA . ASN A 1 266 ? 30.226 25.781 -16.514 1.00 6.59 304 ASN A CA 1
ATOM 2036 C C . ASN A 1 266 ? 29.694 24.404 -16.774 1.00 7.33 304 ASN A C 1
ATOM 2037 O O . ASN A 1 266 ? 28.565 24.094 -16.441 1.00 8.39 304 ASN A O 1
ATOM 2042 N N . ALA A 1 267 ? 30.512 23.544 -17.333 1.00 7.63 305 ALA A N 1
ATOM 2043 C CA . ALA A 1 267 ? 30.093 22.150 -17.626 1.00 8.43 305 ALA A CA 1
ATOM 2044 C C . ALA A 1 267 ? 29.716 21.455 -16.357 1.00 8.20 305 ALA A C 1
ATOM 2045 O O . ALA A 1 267 ? 30.400 21.587 -15.362 1.00 8.58 305 ALA A O 1
ATOM 2047 N N . PRO A 1 268 ? 28.590 20.727 -16.378 1.00 8.63 306 PRO A N 1
ATOM 2048 C CA . PRO A 1 268 ? 28.223 19.984 -15.171 1.00 8.04 306 PRO A CA 1
ATOM 2049 C C . PRO A 1 268 ? 28.999 18.639 -15.261 1.00 7.84 306 PRO A C 1
ATOM 2050 O O . PRO A 1 268 ? 29.407 18.210 -16.348 1.00 8.60 306 PRO A O 1
ATOM 2054 N N . GLU A 1 269 ? 29.183 17.969 -14.137 1.00 5.98 307 GLU A N 1
ATOM 2055 C CA . GLU A 1 269 ? 29.790 16.650 -14.071 1.00 5.68 307 GLU A CA 1
ATOM 2056 C C . GLU A 1 269 ? 28.612 15.651 -14.044 1.00 5.25 307 GLU A C 1
ATOM 2057 O O . GLU A 1 269 ? 27.474 15.989 -13.672 1.00 5.86 307 GLU A O 1
ATOM 2063 N N . ARG A 1 270 ? 28.859 14.436 -14.502 1.00 5.76 308 ARG A N 1
ATOM 2064 C CA . ARG A 1 270 ? 27.834 13.444 -14.537 1.00 6.13 308 ARG A CA 1
ATOM 2065 C C . ARG A 1 270 ? 28.090 12.234 -13.629 1.00 5.65 308 ARG A C 1
ATOM 2066 O O . ARG A 1 270 ? 29.206 11.927 -13.301 1.00 6.27 308 ARG A O 1
ATOM 2074 N N . ASP A 1 271 ? 26.991 11.572 -13.237 1.00 5.08 309 ASP A N 1
ATOM 2075 C CA . ASP A 1 271 ? 27.021 10.309 -12.536 1.00 5.03 309 ASP A CA 1
ATOM 2076 C C . ASP A 1 271 ? 27.588 10.393 -11.138 1.00 4.44 309 ASP A C 1
ATOM 2077 O O . ASP A 1 271 ? 28.124 9.405 -10.630 1.00 5.68 309 ASP A O 1
ATOM 2082 N N . LEU A 1 272 ? 27.461 11.562 -10.515 1.00 4.58 310 LEU A N 1
ATOM 2083 C CA . LEU A 1 272 ? 28.063 11.663 -9.224 1.00 4.50 310 LEU A CA 1
ATOM 2084 C C . LEU A 1 272 ? 27.336 10.887 -8.179 1.00 4.65 310 LEU A C 1
ATOM 2085 O O . LEU A 1 272 ? 26.114 10.719 -8.213 1.00 5.48 310 LEU A O 1
ATOM 2090 N N . GLU A 1 273 ? 28.101 10.434 -7.194 1.00 4.80 311 GLU A N 1
ATOM 2091 C CA . GLU A 1 273 ? 27.470 9.800 -6.059 1.00 4.25 311 GLU A CA 1
ATOM 2092 C C . GLU A 1 273 ? 27.231 10.842 -5.031 1.00 4.47 311 GLU A C 1
ATOM 2093 O O . GLU A 1 273 ? 26.141 10.877 -4.469 1.00 5.11 311 GLU A O 1
ATOM 2099 N N . THR A 1 274 ? 28.208 11.742 -4.845 1.00 4.50 312 THR A N 1
ATOM 2100 C CA . THR A 1 274 ? 28.123 12.738 -3.764 1.00 3.97 312 THR A CA 1
ATOM 2101 C C . THR A 1 274 ? 28.831 13.929 -4.310 1.00 4.59 312 THR A C 1
ATOM 2102 O O . THR A 1 274 ? 29.801 13.780 -4.992 1.00 5.90 312 THR A O 1
ATOM 2106 N N . TRP A 1 275 ? 28.304 15.108 -4.025 1.00 4.70 313 TRP A N 1
ATOM 2107 C CA . TRP A 1 275 ? 28.950 16.313 -4.572 1.00 4.39 313 TRP A CA 1
ATOM 2108 C C . TRP A 1 275 ? 29.215 17.258 -3.387 1.00 4.17 313 TRP A C 1
ATOM 2109 O O . TRP A 1 275 ? 29.091 16.859 -2.186 1.00 5.21 313 TRP A O 1
ATOM 2120 N N . PHE A 1 276 ? 29.674 18.471 -3.680 1.00 4.40 314 PHE A N 1
ATOM 2121 C CA . PHE A 1 276 ? 30.162 19.304 -2.589 1.00 4.70 314 PHE A CA 1
ATOM 2122 C C . PHE A 1 276 ? 29.692 20.723 -2.750 1.00 4.02 314 PHE A C 1
ATOM 2123 O O . PHE A 1 276 ? 29.898 21.365 -3.799 1.00 4.83 314 PHE A O 1
ATOM 2131 N N . ILE A 1 277 ? 29.061 21.214 -1.704 1.00 4.07 315 ILE A N 1
ATOM 2132 C CA . ILE A 1 277 ? 28.568 22.590 -1.645 1.00 4.54 315 ILE A CA 1
ATOM 2133 C C . ILE A 1 277 ? 29.483 23.346 -0.669 1.00 4.50 315 ILE A C 1
ATOM 2134 O O . ILE A 1 277 ? 29.552 23.008 0.535 1.00 4.81 315 ILE A O 1
ATOM 2139 N N . ARG A 1 278 ? 30.245 24.281 -1.229 1.00 4.32 316 ARG A N 1
ATOM 2140 C CA . ARG A 1 278 ? 31.114 25.101 -0.403 1.00 4.95 316 ARG A CA 1
ATOM 2141 C C . ARG A 1 278 ? 30.310 26.010 0.492 1.00 4.90 316 ARG A C 1
ATOM 2142 O O . ARG A 1 278 ? 29.368 26.663 0.030 1.00 4.77 316 ARG A O 1
ATOM 2150 N N . GLY A 1 279 ? 30.712 26.121 1.757 1.00 4.89 317 GLY A N 1
ATOM 2151 C CA . GLY A 1 279 ? 30.025 27.093 2.636 1.00 4.16 317 GLY A CA 1
ATOM 2152 C C . GLY A 1 279 ? 30.147 28.471 1.950 1.00 4.56 317 GLY A C 1
ATOM 2153 O O . GLY A 1 279 ? 31.237 28.886 1.432 1.00 4.28 317 GLY A O 1
ATOM 2154 N N . GLY A 1 280 ? 28.983 29.117 1.800 1.00 4.70 318 GLY A N 1
ATOM 2155 C CA . GLY A 1 280 ? 28.839 30.397 1.105 1.00 4.38 318 GLY A CA 1
ATOM 2156 C C . GLY A 1 280 ? 28.424 30.280 -0.365 1.00 4.38 318 GLY A C 1
ATOM 2157 O O . GLY A 1 280 ? 28.712 31.157 -1.192 1.00 4.58 318 GLY A O 1
ATOM 2158 N N . THR A 1 281 ? 27.808 29.162 -0.736 1.00 4.16 319 THR A N 1
ATOM 2159 C CA . THR A 1 281 ? 27.388 29.005 -2.099 1.00 4.89 319 THR A CA 1
ATOM 2160 C C . THR A 1 281 ? 26.150 28.096 -2.179 1.00 4.22 319 THR A C 1
ATOM 2161 O O . THR A 1 281 ? 25.709 27.497 -1.216 1.00 4.29 319 THR A O 1
ATOM 2165 N N . ALA A 1 282 ? 25.619 28.086 -3.413 1.00 5.05 320 ALA A N 1
ATOM 2166 C CA . ALA A 1 282 ? 24.536 27.141 -3.828 1.00 3.87 320 ALA A CA 1
ATOM 2167 C C . ALA A 1 282 ? 25.010 26.413 -5.040 1.00 5.94 320 ALA A C 1
ATOM 2168 O O . ALA A 1 282 ? 25.725 26.934 -5.900 1.00 6.44 320 ALA A O 1
ATOM 2170 N N . GLY A 1 283 ? 24.675 25.132 -5.034 1.00 5.70 321 GLY A N 1
ATOM 2171 C CA . GLY A 1 283 ? 24.980 24.215 -6.135 1.00 5.03 321 GLY A CA 1
ATOM 2172 C C . GLY A 1 283 ? 23.634 23.613 -6.598 1.00 4.85 321 GLY A C 1
ATOM 2173 O O . GLY A 1 283 ? 22.570 23.819 -6.002 1.00 4.02 321 GLY A O 1
ATOM 2174 N N . ALA A 1 284 ? 23.669 22.851 -7.668 1.00 4.63 322 ALA A N 1
ATOM 2175 C CA . ALA A 1 284 ? 22.455 22.224 -8.218 1.00 4.17 322 ALA A CA 1
ATOM 2176 C C . ALA A 1 284 ? 22.782 20.903 -8.823 1.00 4.10 322 ALA A C 1
ATOM 2177 O O . ALA A 1 284 ? 23.837 20.731 -9.472 1.00 4.67 322 ALA A O 1
ATOM 2179 N N . ALA A 1 285 ? 21.885 19.933 -8.678 1.00 3.28 323 ALA A N 1
ATOM 2180 C CA . ALA A 1 285 ? 22.030 18.580 -9.198 1.00 3.54 323 ALA A CA 1
ATOM 2181 C C . ALA A 1 285 ? 20.729 18.158 -9.770 1.00 4.04 323 ALA A C 1
ATOM 2182 O O . ALA A 1 285 ? 19.656 18.260 -9.136 1.00 5.14 323 ALA A O 1
ATOM 2184 N N . LEU A 1 286 ? 20.770 17.648 -11.002 1.00 5.09 324 LEU A N 1
ATOM 2185 C CA . LEU A 1 286 ? 19.567 17.119 -11.633 1.00 5.11 324 LEU A CA 1
ATOM 2186 C C . LEU A 1 286 ? 19.547 15.581 -11.589 1.00 4.50 324 LEU A C 1
ATOM 2187 O O . LEU A 1 286 ? 20.606 14.991 -11.842 1.00 5.04 324 LEU A O 1
ATOM 2192 N N . TYR A 1 287 ? 18.425 14.946 -11.241 1.00 4.30 325 TYR A N 1
ATOM 2193 C CA . TYR A 1 287 ? 18.394 13.491 -11.224 1.00 5.15 325 TYR A CA 1
ATOM 2194 C C . TYR A 1 287 ? 17.053 13.040 -11.797 1.00 6.56 325 TYR A C 1
ATOM 2195 O O . TYR A 1 287 ? 16.003 13.641 -11.496 1.00 6.49 325 TYR A O 1
ATOM 2204 N N . LYS A 1 288 ? 17.104 12.010 -12.650 1.00 6.09 326 LYS A N 1
ATOM 2205 C CA . LYS A 1 288 ? 15.866 11.436 -13.187 1.00 6.27 326 LYS A CA 1
ATOM 2206 C C . LYS A 1 288 ? 15.572 10.202 -12.365 1.00 5.85 326 LYS A C 1
ATOM 2207 O O . LYS A 1 288 ? 16.349 9.253 -12.398 1.00 5.96 326 LYS A O 1
ATOM 2213 N N . PHE A 1 289 ? 14.441 10.143 -11.651 1.00 5.58 327 PHE A N 1
ATOM 2214 C CA . PHE A 1 289 ? 14.129 8.955 -10.871 1.00 6.02 327 PHE A CA 1
ATOM 2215 C C . PHE A 1 289 ? 13.815 7.738 -11.785 1.00 6.67 327 PHE A C 1
ATOM 2216 O O . PHE A 1 289 ? 13.052 7.834 -12.696 1.00 7.22 327 PHE A O 1
ATOM 2224 N N . LEU A 1 290 ? 14.423 6.611 -11.457 1.00 6.55 328 LEU A N 1
ATOM 2225 C CA . LEU A 1 290 ? 14.307 5.397 -12.244 1.00 7.56 328 LEU A CA 1
ATOM 2226 C C . LEU A 1 290 ? 13.574 4.278 -11.514 1.00 8.02 328 LEU A C 1
ATOM 2227 O O . LEU A 1 290 ? 13.068 3.368 -12.166 1.00 8.92 328 LEU A O 1
ATOM 2232 N N . GLN A 1 291 ? 13.521 4.365 -10.180 1.00 6.64 329 GLN A N 1
ATOM 2233 C CA . GLN A 1 291 ? 12.917 3.318 -9.339 1.00 7.31 329 GLN A CA 1
ATOM 2234 C C . GLN A 1 291 ? 12.018 3.950 -8.303 1.00 7.58 329 GLN A C 1
ATOM 2235 O O . GLN A 1 291 ? 12.312 5.054 -7.786 1.00 8.30 329 GLN A O 1
ATOM 2241 N N . PRO A 1 292 ? 10.933 3.284 -7.956 1.00 7.01 330 PRO A N 1
ATOM 2242 C CA . PRO A 1 292 ? 10.048 3.814 -6.944 1.00 6.49 330 PRO A CA 1
ATOM 2243 C C . PRO A 1 292 ? 10.608 3.440 -5.612 1.00 7.33 330 PRO A C 1
ATOM 2244 O O . PRO A 1 292 ? 11.533 2.599 -5.553 1.00 8.67 330 PRO A O 1
ATOM 2248 N N . GLY A 1 293 ? 10.028 4.054 -4.562 1.00 6.56 331 GLY A N 1
ATOM 2249 C CA . GLY A 1 293 ? 10.352 3.665 -3.180 1.00 7.60 331 GLY A CA 1
ATOM 2250 C C . GLY A 1 293 ? 10.813 4.849 -2.377 1.00 8.15 331 GLY A C 1
ATOM 2251 O O . GLY A 1 293 ? 10.614 6.025 -2.769 1.00 8.72 331 GLY A O 1
ATOM 2252 N N . VAL A 1 294 ? 11.423 4.508 -1.244 1.00 8.86 332 VAL A N 1
ATOM 2253 C CA . VAL A 1 294 ? 11.954 5.593 -0.338 1.00 9.02 332 VAL A CA 1
ATOM 2254 C C . VAL A 1 294 ? 13.389 5.934 -0.677 1.00 8.17 332 VAL A C 1
ATOM 2255 O O . VAL A 1 294 ? 14.199 5.041 -0.881 1.00 8.71 332 VAL A O 1
ATOM 2259 N N . TYR A 1 295 ? 13.681 7.224 -0.753 1.00 7.68 333 TYR A N 1
ATOM 2260 C CA . TYR A 1 295 ? 15.072 7.666 -0.972 1.00 7.96 333 TYR A CA 1
ATOM 2261 C C . TYR A 1 295 ? 15.334 8.634 0.156 1.00 6.55 333 TYR A C 1
ATOM 2262 O O . TYR A 1 295 ? 14.402 9.144 0.806 1.00 6.35 333 TYR A O 1
ATOM 2271 N N . ALA A 1 296 ? 16.595 8.892 0.429 1.00 7.32 334 ALA A N 1
ATOM 2272 C CA . ALA A 1 296 ? 16.880 9.961 1.372 1.00 6.91 334 ALA A CA 1
ATOM 2273 C C . ALA A 1 296 ? 17.885 10.822 0.686 1.00 7.34 334 ALA A C 1
ATOM 2274 O O . ALA A 1 296 ? 18.704 10.338 -0.089 1.00 9.55 334 ALA A O 1
ATOM 2276 N N . TYR A 1 297 ? 17.866 12.096 1.019 1.00 6.29 335 TYR A N 1
ATOM 2277 C CA . TYR A 1 297 ? 18.808 13.060 0.420 1.00 5.90 335 TYR A CA 1
ATOM 2278 C C . TYR A 1 297 ? 19.536 13.560 1.679 1.00 6.13 335 TYR A C 1
ATOM 2279 O O . TYR A 1 297 ? 18.921 14.074 2.631 1.00 6.10 335 TYR A O 1
ATOM 2288 N N . VAL A 1 298 ? 20.873 13.382 1.692 1.00 5.59 336 VAL A N 1
ATOM 2289 C CA . VAL A 1 298 ? 21.610 13.707 2.870 1.00 5.27 336 VAL A CA 1
ATOM 2290 C C . VAL A 1 298 ? 22.876 14.440 2.681 1.00 4.66 336 VAL A C 1
ATOM 2291 O O . VAL A 1 298 ? 23.421 14.463 1.565 1.00 5.39 336 VAL A O 1
ATOM 2295 N N . ASN A 1 299 ? 23.338 15.117 3.733 1.00 3.63 337 ASN A N 1
ATOM 2296 C CA . ASN A 1 299 ? 24.763 15.574 3.757 1.00 3.43 337 ASN A CA 1
ATOM 2297 C C . ASN A 1 299 ? 25.506 14.262 4.148 1.00 3.60 337 ASN A C 1
ATOM 2298 O O . ASN A 1 299 ? 25.222 13.678 5.225 1.00 4.89 337 ASN A O 1
ATOM 2303 N N . HIS A 1 300 ? 26.448 13.812 3.316 1.00 4.54 338 HIS A N 1
ATOM 2304 C CA . HIS A 1 300 ? 27.090 12.547 3.581 1.00 4.55 338 HIS A CA 1
ATOM 2305 C C . HIS A 1 300 ? 28.244 12.516 4.576 1.00 4.80 338 HIS A C 1
ATOM 2306 O O . HIS A 1 300 ? 29.113 11.638 4.522 1.00 6.08 338 HIS A O 1
ATOM 2313 N N . ASN A 1 301 ? 28.295 13.508 5.500 1.00 5.39 339 ASN A N 1
ATOM 2314 C CA . ASN A 1 301 ? 29.027 13.188 6.728 1.00 5.00 339 ASN A CA 1
ATOM 2315 C C . ASN A 1 301 ? 27.773 12.666 7.461 1.00 5.68 339 ASN A C 1
ATOM 2316 O O . ASN A 1 301 ? 26.836 13.475 7.826 1.00 6.01 339 ASN A O 1
ATOM 2321 N N . LEU A 1 302 ? 27.717 11.351 7.677 1.00 5.02 340 LEU A N 1
ATOM 2322 C CA . LEU A 1 302 ? 26.492 10.695 8.212 1.00 5.22 340 LEU A CA 1
ATOM 2323 C C . LEU A 1 302 ? 26.200 11.094 9.657 1.00 5.63 340 LEU A C 1
ATOM 2324 O O . LEU A 1 302 ? 25.059 10.927 10.121 1.00 6.40 340 LEU A O 1
ATOM 2329 N N . ILE A 1 303 ? 27.215 11.590 10.369 1.00 5.37 341 ILE A N 1
ATOM 2330 C CA . ILE A 1 303 ? 26.954 12.180 11.713 1.00 5.00 341 ILE A CA 1
ATOM 2331 C C . ILE A 1 303 ? 26.175 13.478 11.514 1.00 5.87 341 ILE A C 1
ATOM 2332 O O . ILE A 1 303 ? 25.192 13.776 12.281 1.00 6.58 341 ILE A O 1
ATOM 2337 N N . GLU A 1 304 ? 26.602 14.321 10.572 1.00 5.28 342 GLU A N 1
ATOM 2338 C CA . GLU A 1 304 ? 25.831 15.552 10.261 1.00 5.05 342 GLU A CA 1
ATOM 2339 C C . GLU A 1 304 ? 24.452 15.184 9.741 1.00 5.56 342 GLU A C 1
ATOM 2340 O O . GLU A 1 304 ? 23.465 15.853 10.120 1.00 6.08 342 GLU A O 1
ATOM 2346 N N . ALA A 1 305 ? 24.329 14.119 8.945 1.00 5.27 343 ALA A N 1
ATOM 2347 C CA . ALA A 1 305 ? 23.010 13.741 8.412 1.00 5.50 343 ALA A CA 1
ATOM 2348 C C . ALA A 1 305 ? 22.057 13.253 9.519 1.00 5.31 343 ALA A C 1
ATOM 2349 O O . ALA A 1 305 ? 20.870 13.621 9.516 1.00 7.28 343 ALA A O 1
ATOM 2351 N N . VAL A 1 306 ? 22.550 12.372 10.378 1.00 5.40 344 VAL A N 1
ATOM 2352 C CA . VAL A 1 306 ? 21.684 11.700 11.357 1.00 6.27 344 VAL A CA 1
ATOM 2353 C C . VAL A 1 306 ? 21.705 12.276 12.766 1.00 7.38 344 VAL A C 1
ATOM 2354 O O . VAL A 1 306 ? 20.593 12.459 13.363 1.00 8.78 344 VAL A O 1
ATOM 2358 N N . HIS A 1 307 ? 22.874 12.537 13.308 1.00 6.83 345 HIS A N 1
ATOM 2359 C CA . HIS A 1 307 ? 22.887 13.152 14.598 1.00 6.29 345 HIS A CA 1
ATOM 2360 C C . HIS A 1 307 ? 22.520 14.624 14.554 1.00 7.30 345 HIS A C 1
ATOM 2361 O O . HIS A 1 307 ? 21.833 15.125 15.483 1.00 9.48 345 HIS A O 1
ATOM 2368 N N . LYS A 1 308 ? 22.954 15.338 13.527 1.00 6.75 346 LYS A N 1
ATOM 2369 C CA . LYS A 1 308 ? 22.762 16.808 13.503 1.00 6.36 346 LYS A CA 1
ATOM 2370 C C . LYS A 1 308 ? 21.494 17.330 12.776 1.00 5.94 346 LYS A C 1
ATOM 2371 O O . LYS A 1 308 ? 21.044 18.465 13.073 1.00 4.97 346 LYS A O 1
ATOM 2377 N N . GLY A 1 309 ? 20.968 16.503 11.838 1.00 4.96 347 GLY A N 1
ATOM 2378 C CA . GLY A 1 309 ? 19.686 16.795 11.201 1.00 5.58 347 GLY A CA 1
ATOM 2379 C C . GLY A 1 309 ? 19.625 16.920 9.691 1.00 5.75 347 GLY A C 1
ATOM 2380 O O . GLY A 1 309 ? 18.563 17.150 9.152 1.00 4.65 347 GLY A O 1
ATOM 2381 N N . ALA A 1 310 ? 20.749 16.715 9.019 1.00 5.73 348 ALA A N 1
ATOM 2382 C CA . ALA A 1 310 ? 20.815 16.942 7.574 1.00 4.92 348 ALA A CA 1
ATOM 2383 C C . ALA A 1 310 ? 20.355 15.766 6.747 1.00 5.46 348 ALA A C 1
ATOM 2384 O O . ALA A 1 310 ? 21.120 15.182 5.966 1.00 4.96 348 ALA A O 1
ATOM 2386 N N . THR A 1 311 ? 19.079 15.402 6.947 1.00 5.45 349 THR A N 1
ATOM 2387 C CA . THR A 1 311 ? 18.410 14.353 6.218 1.00 5.67 349 THR A CA 1
ATOM 2388 C C . THR A 1 311 ? 17.012 14.744 5.754 1.00 5.56 349 THR A C 1
ATOM 2389 O O . THR A 1 311 ? 16.240 15.214 6.567 1.00 5.69 349 THR A O 1
ATOM 2393 N N . ALA A 1 312 ? 16.701 14.498 4.471 1.00 5.87 350 ALA A N 1
ATOM 2394 C CA . ALA A 1 312 ? 15.344 14.665 3.955 1.00 5.13 350 ALA A CA 1
ATOM 2395 C C . ALA A 1 312 ? 14.986 13.313 3.325 1.00 6.61 350 ALA A C 1
ATOM 2396 O O . ALA A 1 312 ? 15.897 12.547 2.926 1.00 6.55 350 ALA A O 1
ATOM 2398 N N . HIS A 1 313 ? 13.715 13.044 3.258 1.00 6.07 351 HIS A N 1
ATOM 2399 C CA . HIS A 1 313 ? 13.266 11.797 2.554 1.00 7.76 351 HIS A CA 1
ATOM 2400 C C . HIS A 1 313 ? 12.500 12.169 1.270 1.00 8.09 351 HIS A C 1
ATOM 2401 O O . HIS A 1 313 ? 11.977 13.293 1.096 1.00 9.48 351 HIS A O 1
ATOM 2408 N N . VAL A 1 314 ? 12.591 11.259 0.284 1.00 7.68 352 VAL A N 1
ATOM 2409 C CA . VAL A 1 314 ? 11.844 11.430 -0.960 1.00 7.92 352 VAL A CA 1
ATOM 2410 C C . VAL A 1 314 ? 11.063 10.115 -1.189 1.00 8.23 352 VAL A C 1
ATOM 2411 O O . VAL A 1 314 ? 11.625 9.031 -1.149 1.00 8.62 352 VAL A O 1
ATOM 2415 N N . LEU A 1 315 ? 9.749 10.210 -1.392 1.00 8.41 353 LEU A N 1
ATOM 2416 C CA . LEU A 1 315 ? 8.945 8.991 -1.587 1.00 8.54 353 LEU A CA 1
ATOM 2417 C C . LEU A 1 315 ? 8.593 9.066 -3.066 1.00 7.96 353 LEU A C 1
ATOM 2418 O O . LEU A 1 315 ? 8.002 10.064 -3.551 1.00 7.84 353 LEU A O 1
ATOM 2423 N N . VAL A 1 316 ? 8.895 7.998 -3.781 1.00 7.00 354 VAL A N 1
ATOM 2424 C CA . VAL A 1 316 ? 8.712 7.965 -5.210 1.00 7.63 354 VAL A CA 1
ATOM 2425 C C . VAL A 1 316 ? 7.734 6.870 -5.649 1.00 8.23 354 VAL A C 1
ATOM 2426 O O . VAL A 1 316 ? 7.920 5.744 -5.294 1.00 8.80 354 VAL A O 1
ATOM 2430 N N . GLU A 1 317 ? 6.725 7.257 -6.450 1.00 9.39 355 GLU A N 1
ATOM 2431 C CA . GLU A 1 317 ? 5.711 6.312 -6.935 1.00 10.57 355 GLU A CA 1
ATOM 2432 C C . GLU A 1 317 ? 6.092 5.777 -8.279 1.00 10.22 355 GLU A C 1
ATOM 2433 O O . GLU A 1 317 ? 6.690 6.517 -9.058 1.00 11.38 355 GLU A O 1
ATOM 2439 N N . GLY A 1 318 ? 5.735 4.544 -8.605 1.00 9.31 356 GLY A N 1
ATOM 2440 C CA . GLY A 1 318 ? 6.052 4.071 -9.946 1.00 10.29 356 GLY A CA 1
ATOM 2441 C C . GLY A 1 318 ? 6.350 2.600 -9.953 1.00 11.41 356 GLY A C 1
ATOM 2442 O O . GLY A 1 318 ? 6.159 1.980 -8.943 1.00 11.45 356 GLY A O 1
ATOM 2443 N N . GLU A 1 319 ? 6.811 2.069 -11.095 1.00 12.61 357 GLU A N 1
ATOM 2444 C CA . GLU A 1 319 ? 7.053 0.624 -11.213 1.00 13.58 357 GLU A CA 1
ATOM 2445 C C . GLU A 1 319 ? 8.525 0.300 -11.037 1.00 12.81 357 GLU A C 1
ATOM 2446 O O . GLU A 1 319 ? 9.395 0.982 -11.593 1.00 13.35 357 GLU A O 1
ATOM 2452 N N . TRP A 1 320 ? 8.743 -0.807 -10.329 1.00 13.07 358 TRP A N 1
ATOM 2453 C CA . TRP A 1 320 ? 10.107 -1.274 -10.077 1.00 12.58 358 TRP A CA 1
ATOM 2454 C C . TRP A 1 320 ? 10.700 -1.969 -11.290 1.00 12.45 358 TRP A C 1
ATOM 2455 O O . TRP A 1 320 ? 9.990 -2.661 -12.027 1.00 14.07 358 TRP A O 1
ATOM 2466 N N . ASP A 1 321 ? 11.980 -1.710 -11.536 1.00 11.79 359 ASP A N 1
ATOM 2467 C CA . ASP A 1 321 ? 12.752 -2.270 -12.647 1.00 12.27 359 ASP A CA 1
ATOM 2468 C C . ASP A 1 321 ? 13.751 -3.284 -12.071 1.00 12.05 359 ASP A C 1
ATOM 2469 O O . ASP A 1 321 ? 14.810 -2.917 -11.569 1.00 11.64 359 ASP A O 1
ATOM 2474 N N . ASN A 1 322 ? 13.439 -4.569 -12.210 1.00 11.93 360 ASN A N 1
ATOM 2475 C CA . ASN A 1 322 ? 14.302 -5.639 -11.740 1.00 12.47 360 ASN A CA 1
ATOM 2476 C C . ASN A 1 322 ? 15.613 -5.679 -12.551 1.00 11.80 360 ASN A C 1
ATOM 2477 O O . ASN A 1 322 ? 16.603 -6.295 -12.086 1.00 12.73 360 ASN A O 1
ATOM 2482 N N . ASP A 1 323 ? 15.674 -5.034 -13.717 1.00 11.17 361 ASP A N 1
ATOM 2483 C CA . ASP A 1 323 ? 16.955 -5.065 -14.435 1.00 10.68 361 ASP A CA 1
ATOM 2484 C C . ASP A 1 323 ? 17.971 -4.202 -13.701 1.00 10.06 361 ASP A C 1
ATOM 2485 O O . ASP A 1 323 ? 19.167 -4.503 -13.696 1.00 9.83 361 ASP A O 1
ATOM 2490 N N . LEU A 1 324 ? 17.503 -3.112 -13.088 1.00 8.81 362 LEU A N 1
ATOM 2491 C CA . LEU A 1 324 ? 18.464 -2.220 -12.340 1.00 7.11 362 LEU A CA 1
ATOM 2492 C C . LEU A 1 324 ? 18.853 -2.864 -10.999 1.00 6.47 362 LEU A C 1
ATOM 2493 O O . LEU A 1 324 ? 19.998 -2.764 -10.541 1.00 7.61 362 LEU A O 1
ATOM 2498 N N . MET A 1 325 ? 17.928 -3.523 -10.336 1.00 6.03 363 MET A N 1
ATOM 2499 C CA . MET A 1 325 ? 18.260 -4.148 -9.067 1.00 7.56 363 MET A CA 1
ATOM 2500 C C . MET A 1 325 ? 17.256 -5.231 -8.731 1.00 7.54 363 MET A C 1
ATOM 2501 O O . MET A 1 325 ? 16.057 -5.079 -8.968 1.00 8.49 363 MET A O 1
ATOM 2506 N N . GLU A 1 326 ? 17.724 -6.300 -8.137 1.00 8.34 364 GLU A N 1
ATOM 2507 C CA . GLU A 1 326 ? 16.775 -7.323 -7.730 1.00 9.37 364 GLU A CA 1
ATOM 2508 C C . GLU A 1 326 ? 17.334 -8.075 -6.560 1.00 9.62 364 GLU A C 1
ATOM 2509 O O . GLU A 1 326 ? 18.545 -8.384 -6.539 1.00 10.32 364 GLU A O 1
ATOM 2515 N N . GLN A 1 327 ? 16.498 -8.410 -5.597 1.00 8.89 365 GLN A N 1
ATOM 2516 C CA . GLN A 1 327 ? 16.918 -9.249 -4.457 1.00 9.71 365 GLN A CA 1
ATOM 2517 C C . GLN A 1 327 ? 16.865 -10.722 -4.985 1.00 10.68 365 GLN A C 1
ATOM 2518 O O . GLN A 1 327 ? 15.759 -11.269 -5.249 1.00 12.46 365 GLN A O 1
ATOM 2524 N N . VAL A 1 328 ? 18.029 -11.335 -5.155 1.00 9.06 366 VAL A N 1
ATOM 2525 C CA . VAL A 1 328 ? 18.212 -12.683 -5.662 1.00 9.29 366 VAL A CA 1
ATOM 2526 C C . VAL A 1 328 ? 17.910 -13.735 -4.583 1.00 9.18 366 VAL A C 1
ATOM 2527 O O . VAL A 1 328 ? 17.156 -14.747 -4.816 1.00 10.75 366 VAL A O 1
ATOM 2531 N N . VAL A 1 329 ? 18.464 -13.532 -3.394 1.00 8.44 367 VAL A N 1
ATOM 2532 C CA . VAL A 1 329 ? 18.211 -14.430 -2.295 1.00 8.08 367 VAL A CA 1
ATOM 2533 C C . VAL A 1 329 ? 17.820 -13.483 -1.166 1.00 8.49 367 VAL A C 1
ATOM 2534 O O . VAL A 1 329 ? 18.589 -12.583 -0.790 1.00 7.47 367 VAL A O 1
ATOM 2538 N N . ALA A 1 330 ? 16.621 -13.586 -0.637 1.00 7.45 368 ALA A N 1
ATOM 2539 C CA . ALA A 1 330 ? 16.217 -12.714 0.445 1.00 8.11 368 ALA A CA 1
ATOM 2540 C C . ALA A 1 330 ? 16.910 -13.109 1.752 1.00 7.79 368 ALA A C 1
ATOM 2541 O O . ALA A 1 330 ? 17.345 -14.232 1.909 1.00 7.65 368 ALA A O 1
ATOM 2543 N N . PRO A 1 331 ? 17.030 -12.191 2.723 1.00 8.55 369 PRO A N 1
ATOM 2544 C CA . PRO A 1 331 ? 17.658 -12.531 3.989 1.00 8.75 369 PRO A CA 1
ATOM 2545 C C . PRO A 1 331 ? 17.083 -13.868 4.484 1.00 9.70 369 PRO A C 1
ATOM 2546 O O . PRO A 1 331 ? 15.851 -13.991 4.727 1.00 11.01 369 PRO A O 1
ATOM 2550 N N . VAL A 1 332 ? 17.994 -14.811 4.742 1.00 9.58 370 VAL A N 1
ATOM 2551 C CA . VAL A 1 332 ? 17.602 -16.138 5.168 1.00 10.31 370 VAL A CA 1
ATOM 2552 C C . VAL A 1 332 ? 18.684 -16.785 6.011 1.00 10.27 370 VAL A C 1
ATOM 2553 O O . VAL A 1 332 ? 19.858 -16.509 5.861 1.00 9.85 370 VAL A O 1
ATOM 2557 N N . GLY A 1 333 ? 18.254 -17.637 6.942 1.00 11.22 371 GLY A N 1
ATOM 2558 C CA . GLY A 1 333 ? 19.228 -18.395 7.751 1.00 11.95 371 GLY A CA 1
ATOM 2559 C C . GLY A 1 333 ? 18.592 -18.987 9.029 1.00 13.62 371 GLY A C 1
ATOM 2560 O O . GLY A 1 333 ? 17.642 -18.370 9.525 1.00 13.32 371 GLY A O 1
#

Solvent-accessible surface area: 14675 Å² total; per-residue (Å²): 80,116,136,52,80,118,48,124,25,112,26,48,90,8,5,105,26,4,96,59,107,17,78,19,85,61,43,56,19,0,4,43,2,88,0,101,0,43,29,88,78,28,94,0,56,151,77,1,52,0,23,0,0,1,0,61,21,22,13,6,0,2,1,0,3,3,18,39,17,2,34,0,20,2,35,0,23,1,3,108,114,11,84,14,54,0,4,0,22,0,72,3,19,113,48,49,151,10,4,5,53,115,2,100,5,70,45,50,77,144,32,93,12,120,18,99,0,63,156,6,0,0,16,0,0,20,0,18,30,33,48,91,64,65,54,9,2,7,3,1,2,0,8,1,0,0,0,0,0,9,63,91,3,3,55,13,65,135,47,102,101,36,163,6,90,45,8,12,0,0,2,1,10,2,0,9,2,4,102,65,189,112,26,67,48,54,131,35,90,49,9,68,100,4,53,147,60,10,45,63,30,28,111,76,142,108,4,8,7,0,0,2,34,7,24,51,30,36,8,31,53,184,31,8,4,128,8,123,52,23,35,37,0,0,2,0,0,2,0,18,64,57,58,0,65,0,27,1,82,65,4,88,0,49,17,3,7,46,59,0,51,6,129,83,74,2,102,110,112,35,127,47,7,72,0,83,32,20,28,0,0,1,1,7,12,87,0,80,20,24,35,108,11,13,0,5,0,70,49,92,104,17,2,109,142,44,6,0,27,0,59,0,67,9,115,49,155,126,59,82,136,98,126,100,128,138,110,52,128,127,137

Radius of gyration: 20.16 Å; Cα contacts (8 Å, |Δi|>4): 934; chains: 1; bounding box: 30×71×56 Å

InterPro domains:
  IPR001117 Multicopper oxidase, second cupredoxin domain [PF00394] (208-358)
  IPR001287 Nitrite reductase, copper-type [PR00695] (68-86)
  IPR001287 Nitrite reductase, copper-type [PR00695] (94-110)
  IPR001287 Nitrite reductase, copper-type [PR00695] (112-129)
  IPR001287 Nitrite reductase, copper-type [PR00695] (129-148)
  IPR001287 Nitrite reductase, copper-type [PR00695] (154-169)
  IPR001287 Nitrite reductase, copper-type [PR00695] (173-189)
  IPR001287 Nitrite reductase, copper-type [TIGR02376] (45-369)
  IPR006311 Twin-arginine translocation pathway, signal sequence [PS51318] (1-31)
  IPR008972 Cupredoxin [G3DSA:2.60.40.420] (39-190)
  IPR008972 Cupredoxin [G3DSA:2.60.40.420] (191-371)
  IPR008972 Cupredoxin [SSF49503] (43-197)
  IPR008972 Cupredoxin [SSF49503] (198-368)
  IPR011707 Multicopper oxidase-like, N-terminal [PF07732] (80-191)

Secondary structure (DSSP, 8-state):
-TTS-EEE-----TTSB-S--SS-SSS--EEEEEEEEEEEEEEEETTEEEEEEEETTBSSPPEEEEETT-EEEEEEEE-TT--S-B--EETTS-SGGGGGGG--B-TTEEEEEEEE--S-EEEEEE---STTHHHHHHHTT-EEEEEEE-TT--B-TTS-B---SEEEEEEEEEE---B-TTSPBP--SSHHHHHHHHHHHHTTT--SEEEETTSTTTTSGGG-EEEETT-EEEEEEEESSS-B-EEEET--EEEEETT--TTSPPEEEESB--B-TTEEEEEEEE--S-EEEEEEESSHHIIIII--EEEEE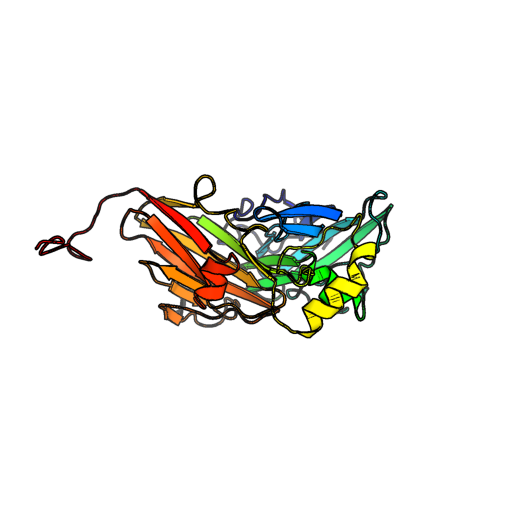EES---TTT---SS-S--

Nearest PDB structures (foldseek):
  1mzy-assembly1_A  TM=1.003E+00  e=3.045E-71  Cereibacter sphaeroides
  1n70-assembly1_A  TM=1.003E+00  e=6.580E-68  Cereibacter sphaeroides
  1mzz-assembly1_C  TM=9.992E-01  e=2.507E-65  Cereibacter sphaeroides
  2dwt-assembly1_A  TM=9.987E-01  e=2.935E-65  Cereibacter sphaeroides
  8rfv-assembly1_A  TM=9.960E-01  e=1.091E-55  Bradyrhizobium sp. ORS 375

Organism: Cereibacter sphaeroides (strain ATCC 17025 / ATH 2.4.3) (NCBI:txid349102)

=== Feature glossary ===
A reading guide for the features in this record.

Start from the sequence.

  · Sequence gives the chain of amino acids in standard one-letter code (A=alanine, C=cysteine, …, Y=tyrosine), read N→C. It is the only feature that is directly encoded by the gene; all structural features are derived from the folded form of this sequence.

Fold it, and you get atomic coordinates and the backbone conformation that goes with them.

  · The mmCIF table is the protein's shape written out atom by atom. For each backbone N, Cα, C, and carbonyl O, it records an (x, y, z) coordinate triple in Å plus the residue type, chain letter, and residue number.

  · Backbone dihedral angles. Every residue except chain termini has a φ (preceding-C → N → Cα → C) and a ψ (N → Cα → C → next-N). They are reported in degrees following the IUPAC sign convention. Secondary structure is essentially a statement about which (φ, ψ) basin each residue occupies.

  · DSSP 8-state secondary structure assigns each residue one of H (α-helix), G (3₁₀-helix), I (π-helix), E (extended β-strand), B (isolated β-bridge), T (hydrogen-bonded turn), S (bend), or '-' (coil). The assignment is computed from backbone hydrogen-bond geometry via the Kabsch–Sander algorithm.

  · P-SEA three-state annotation labels each residue as helix, strand, or coil based purely on the geometry of the Cα trace. It serves as a fallback when the full backbone (and thus DSSP) is unavailable.

Summarize the fold with a handful of shape descriptors and a per-residue structural alphabet.

  · Radius of gyration (Rg) is the root-mean-square distance of Cα atoms from their centroid — a single number for overall size and compactness. A globular domain of N residues has Rg ≈ 2.2·N^0.38 Å; an extended or disordered chain has a much larger Rg. The Cα contact count is the number of residue pairs whose Cα atoms are within 8 Å and are more than four positions apart in sequence — a standard proxy for tertiary packing density. The bounding box is the smallest axis-aligned box enclosing all Cα atoms.

  · Foldseek's 3Di representation compresses backbone geometry into a per-residue letter drawn from a learned twenty-state alphabet. It captures the tertiary interaction pattern around each residue — which residues are packed against it in space, regardless of where they are in sequence.

  · Accessible surface area quantifies burial. A residue with SASA near zero is packed into the hydrophobic core; one with SASA >100 Å² sits on the surface. Computed here via the Shrake–Rupley numerical algorithm with a 1.4 Å probe.

Ask how reliable the model is.

  · For AlphaFold models, the B-factor field carries pLDDT — the model's own estimate of local accuracy on a 0–100 scale. Regions with pLDDT<50 should be treated as essentially unmodeled; they often correspond to intrinsically disordered segments.

  · For experimental (PDB) structures, the B-factor (temperature factor) quantifies the positional spread of each atom in the crystal — a combination of thermal vibration and static disorder — in units of Å². High B-factors mark flexible loops or poorly resolved regions; low B-factors mark the rigid, well-ordered core.

  · PAE(i, j) answers: if I align the predicted and true structures on residue i, how far off (in Å) do I expect residue j to be? A block-diagonal PAE matrix with low values on the blocks and high values off-diagonal is the signature of a multi-domain protein with confidently predicted domains but uncertain inter-domain orientation.

Place it in context: what it resembles, what it is annotated as, and how it looks.

  · Structural nearest neighbors (via Foldseek easy-search vs the PDB). Reported per hit: target PDB id, E-value, and alignment TM-score. A TM-score above ~0.5 is the conventional threshold for 'same fold'.

  · Functional annotations link the protein to curated databases. InterPro entries identify conserved domains and families by matching the sequence against member-database signatures (Pfam, PROSITE, CDD, …). Gene Ontology (GO) terms describe molecular function, biological process, and cellular component in a controlled vocabulary. CATH places the structure in a hierarchical fold classification (Class/Architecture/Topology/Homologous-superfamily). The organism is the source species.

  · Plot images: a contact map (which residues are close in 3D, as an N×N binary image), a Ramachandran scatter (backbone torsion angles, revealing secondary-structure composition at a glance), and — for AlphaFold structures — a PAE heatmap (pairwise prediction confidence).

  · Structure images are PyMOL renders from six orthogonal camera directions. Cartoon representation draws helices as coils and strands as arrows; sticks shows the backbone as bonds; surface shows the solvent-excluded envelope. Rainbow coloring maps sequence position to hue (blue→red, N→C); chain coloring assigns a distinct color per polypeptide.